Protein AF-A0A2N0QKW8-F1 (afdb_monomer_lite)

Radius of gyration: 21.69 Å; chains: 1; bounding box: 56×49×57 Å

Foldseek 3Di:
DDDLLQVLQALLVLLVVVLCVVVVQCAWWPCSQLPAPPDCDHNLNVSQVCCVVCVVVSLVVCPVVDPPVVVSCVPPSNVPSCQLSHCDPPHLVVVLSVVLNVQLVQLVVVLVVCVVVVHDSLQSVLLNVCNGNHHPVLSCCVSSNHDPPDDQSLWAFAAEPDDPDPPDTRIDRLVVLCVQQPQQHWDADPNDIWGWHWQDDDPSHDFWKWKWWQDPPPRDIDTPDTRDRPDDDQWDQDPPPRDITGIDMDTRSSRHTYID

Sequence (260 aa):
MENPKIIKRHLNSYVLSLFFRRNVNYFGTVHDFLLDSSQQKSGPKLLNEFINEMIEVIEEGIKKIVPNYETIIRDPELKEWYRDLMWDDDSLIKKVSMQYYTDIKELEKIKQEEFKKGAPVDKITRVFNRIQKENLISFLSTANVIPKYGFPVDVVEMHIPRSENNDVRLNRDLSIAIGEYAPGSQIVANGNIYESTGVRKVKGFELPTLFYYECNECKNYEVIERLNPNYNKFTHQCSQCGQETPVYKMIIPKFGFTAR

Secondary structure (DSSP, 8-state):
---HHHHHHHHHHHHHHHHHHH-GGG-SBHHHHS--TTSTT-HHHHHHHHHHHHHHHHHHHHHHHSTTHHHHTTSTTTTTGGGGGSSSTT-HHHHHHHHHHHHHHHHHHHHHHHHHTT---HHHHHHHHHHHTSBHHHHHHHTTSS---SS-SSEEEEE-TT-S-TT---EEEHHHHHHHSSTT-EEEETTEEEEEEEE---TT-PPPEEEEEE-TTT--EEEEEES-TT----EEE-TTT--EEEPEEEE--TT-EEE-

Organism: NCBI:txid588596

Structure (mmCIF, N/CA/C/O backbone):
data_AF-A0A2N0QKW8-F1
#
_entry.id   AF-A0A2N0QKW8-F1
#
loop_
_atom_site.group_PDB
_atom_site.id
_atom_site.type_symbol
_atom_site.label_atom_id
_atom_site.label_alt_id
_atom_site.label_comp_id
_atom_site.label_asym_id
_atom_site.label_entity_id
_atom_site.label_seq_id
_atom_site.pdbx_PDB_ins_code
_atom_site.Cartn_x
_atom_site.Cartn_y
_atom_site.Cartn_z
_atom_site.occupancy
_atom_site.B_iso_or_equiv
_atom_site.auth_seq_id
_atom_site.auth_comp_id
_atom_site.auth_asym_id
_atom_site.auth_atom_id
_atom_site.pdbx_PDB_model_num
ATOM 1 N N . MET A 1 1 ? 14.296 15.242 -20.388 1.00 48.97 1 MET A N 1
ATOM 2 C CA . MET A 1 1 ? 13.623 14.136 -19.673 1.00 48.97 1 MET A CA 1
ATOM 3 C C . MET A 1 1 ? 14.754 13.288 -19.143 1.00 48.97 1 MET A C 1
ATOM 5 O O . MET A 1 1 ? 15.709 13.126 -19.873 1.00 48.97 1 MET A O 1
ATOM 9 N N . GLU A 1 2 ? 14.817 12.950 -17.868 1.00 63.53 2 GLU A N 1
ATOM 10 C CA . GLU A 1 2 ? 14.577 11.559 -17.486 1.00 63.53 2 GLU A CA 1
ATOM 11 C C . GLU A 1 2 ? 14.636 11.503 -15.961 1.00 63.53 2 GLU A C 1
ATOM 13 O O . GLU A 1 2 ? 15.658 11.803 -15.358 1.00 63.53 2 GLU A O 1
ATOM 18 N N . ASN A 1 3 ? 13.511 11.200 -15.322 1.00 81.94 3 ASN A N 1
ATOM 19 C CA . ASN A 1 3 ? 13.482 10.939 -13.890 1.00 81.94 3 ASN A CA 1
ATOM 20 C C . ASN A 1 3 ? 13.812 9.449 -13.704 1.00 81.94 3 ASN A C 1
ATOM 22 O O . ASN A 1 3 ? 13.018 8.622 -14.171 1.00 81.94 3 ASN A O 1
ATOM 26 N N . PRO A 1 4 ? 14.916 9.081 -13.030 1.00 84.56 4 PRO A N 1
ATOM 27 C CA . PRO A 1 4 ? 15.305 7.682 -12.861 1.00 84.56 4 PRO A CA 1
ATOM 28 C C . PRO A 1 4 ? 14.185 6.823 -12.265 1.00 84.56 4 PRO A C 1
ATOM 30 O O . PRO A 1 4 ? 13.926 5.713 -12.725 1.00 84.56 4 PRO A O 1
ATOM 33 N N . LYS A 1 5 ? 13.407 7.365 -11.320 1.00 85.62 5 LYS A N 1
ATOM 34 C CA . LYS A 1 5 ? 12.272 6.654 -10.704 1.00 85.62 5 LYS A CA 1
ATOM 35 C C . LYS A 1 5 ? 11.179 6.308 -11.713 1.00 85.62 5 LYS A C 1
ATOM 37 O O . LYS A 1 5 ? 10.536 5.271 -11.583 1.00 85.62 5 LYS A O 1
ATOM 42 N N . ILE A 1 6 ? 10.954 7.165 -12.708 1.00 84.25 6 ILE A N 1
ATOM 43 C CA . ILE A 1 6 ? 9.991 6.904 -13.785 1.00 84.25 6 ILE A CA 1
ATOM 44 C C . ILE A 1 6 ? 10.499 5.755 -14.656 1.00 84.25 6 ILE A C 1
ATOM 46 O O . ILE A 1 6 ? 9.760 4.799 -14.897 1.00 84.25 6 ILE A O 1
ATOM 50 N N . ILE A 1 7 ? 11.766 5.819 -15.070 1.00 87.69 7 ILE A N 1
ATOM 51 C CA . ILE A 1 7 ? 12.389 4.785 -15.901 1.00 87.69 7 ILE A CA 1
ATOM 52 C C . ILE A 1 7 ? 12.329 3.426 -15.198 1.00 87.69 7 ILE A C 1
ATOM 54 O O . ILE A 1 7 ? 11.826 2.474 -15.792 1.00 87.69 7 ILE A O 1
ATOM 58 N N . LYS A 1 8 ? 12.732 3.344 -13.919 1.00 89.62 8 LYS A N 1
ATOM 59 C CA . LYS A 1 8 ? 12.670 2.100 -13.126 1.00 89.62 8 LYS A CA 1
ATOM 60 C C . LYS A 1 8 ? 11.306 1.435 -13.196 1.00 89.62 8 LYS A C 1
ATOM 62 O O . LYS A 1 8 ? 11.208 0.252 -13.489 1.00 89.62 8 LYS A O 1
ATOM 67 N N . ARG A 1 9 ? 10.235 2.203 -12.995 1.00 90.56 9 ARG A N 1
ATOM 68 C CA . ARG A 1 9 ? 8.867 1.672 -13.029 1.00 90.56 9 ARG A CA 1
ATOM 69 C C . ARG A 1 9 ? 8.514 1.087 -14.401 1.00 90.56 9 ARG A C 1
ATOM 71 O O . ARG A 1 9 ? 7.884 0.031 -14.477 1.00 90.56 9 ARG A O 1
ATOM 78 N N . HIS A 1 10 ? 8.926 1.732 -15.493 1.00 90.56 10 HIS A N 1
ATOM 79 C CA . HIS A 1 10 ? 8.713 1.189 -16.838 1.00 90.56 10 HIS A CA 1
ATOM 80 C C . HIS A 1 10 ? 9.492 -0.109 -17.066 1.00 90.56 10 HIS A C 1
ATOM 82 O O . HIS A 1 10 ? 8.917 -1.073 -17.574 1.00 90.56 10 HIS A O 1
ATOM 88 N N . LEU A 1 11 ? 10.753 -0.165 -16.630 1.00 91.75 11 LEU A N 1
ATOM 89 C CA . LEU A 1 11 ? 11.561 -1.385 -16.691 1.00 91.75 11 LEU A CA 1
ATOM 90 C C . LEU A 1 11 ? 10.930 -2.509 -15.851 1.00 91.75 11 LEU A C 1
ATOM 92 O O . LEU A 1 11 ? 10.777 -3.630 -16.336 1.00 91.75 11 LEU A O 1
ATOM 96 N N . ASN A 1 12 ? 10.430 -2.190 -14.654 1.00 93.62 12 ASN A N 1
ATOM 97 C CA . ASN A 1 12 ? 9.703 -3.136 -13.808 1.00 93.62 12 ASN A CA 1
ATOM 98 C C . ASN A 1 12 ? 8.466 -3.704 -14.512 1.00 93.62 12 ASN A C 1
ATOM 100 O O . ASN A 1 12 ? 8.204 -4.903 -14.448 1.00 93.62 12 ASN A O 1
ATOM 104 N N . SER A 1 13 ? 7.713 -2.859 -15.223 1.00 92.94 13 SER A N 1
ATOM 105 C CA . SER A 1 13 ? 6.534 -3.298 -15.984 1.00 92.94 13 SER A CA 1
ATOM 106 C C . SER A 1 13 ? 6.899 -4.277 -17.088 1.00 92.94 13 SER A C 1
ATOM 108 O O . SER A 1 13 ? 6.178 -5.249 -17.309 1.00 92.94 13 SER A O 1
ATOM 110 N N . TYR A 1 14 ? 8.022 -4.041 -17.767 1.00 93.12 14 TYR A N 1
ATOM 111 C CA . TYR A 1 14 ? 8.522 -4.954 -18.784 1.00 93.12 14 TYR A CA 1
ATOM 112 C C . TYR A 1 14 ? 8.851 -6.326 -18.180 1.00 93.12 14 TYR A C 1
ATOM 114 O O . TYR A 1 14 ? 8.325 -7.333 -18.658 1.00 93.12 14 TYR A O 1
ATOM 122 N N . VAL A 1 15 ? 9.613 -6.371 -17.082 1.00 95.31 15 VAL A N 1
ATOM 123 C CA . VAL A 1 15 ? 9.939 -7.628 -16.380 1.00 95.31 15 VAL A CA 1
ATOM 124 C C . VAL A 1 15 ? 8.687 -8.363 -15.925 1.00 95.31 15 VAL A C 1
ATOM 126 O O . VAL A 1 15 ? 8.523 -9.545 -16.224 1.00 95.31 15 VAL A O 1
ATOM 129 N N . LEU A 1 16 ? 7.775 -7.660 -15.253 1.00 95.44 16 LEU A N 1
ATOM 130 C CA . LEU A 1 16 ? 6.518 -8.234 -14.779 1.00 95.44 16 LEU A CA 1
ATOM 131 C C . LEU A 1 16 ? 5.677 -8.774 -15.941 1.00 95.44 16 LEU A C 1
ATOM 133 O O . LEU A 1 16 ? 5.087 -9.844 -15.823 1.00 95.44 16 LEU A O 1
ATOM 137 N N . SER A 1 17 ? 5.668 -8.096 -17.094 1.00 94.44 17 SER A N 1
ATOM 138 C CA . SER A 1 17 ? 4.965 -8.588 -18.283 1.00 94.44 17 SER A CA 1
ATOM 139 C C . SER A 1 17 ? 5.536 -9.912 -18.801 1.00 94.44 17 SER A C 1
ATOM 141 O O . SER A 1 17 ? 4.771 -10.794 -19.191 1.00 94.44 17 SER A O 1
ATOM 143 N N . LEU A 1 18 ? 6.862 -10.087 -18.774 1.00 94.75 18 LEU A N 1
ATOM 144 C CA . LEU A 1 18 ? 7.510 -11.344 -19.154 1.00 94.75 18 LEU A CA 1
ATOM 145 C C . LEU A 1 18 ? 7.220 -12.445 -18.132 1.00 94.75 18 LEU A C 1
ATOM 147 O O . LEU A 1 18 ? 6.888 -13.568 -18.517 1.00 94.75 18 LEU A O 1
ATOM 151 N N . PHE A 1 19 ? 7.292 -12.108 -16.844 1.00 96.12 19 PHE A N 1
ATOM 152 C CA . PHE A 1 19 ? 6.995 -13.023 -15.750 1.00 96.12 19 PHE A CA 1
ATOM 153 C C . PHE A 1 19 ? 5.556 -13.553 -15.834 1.00 96.12 19 PHE A C 1
ATOM 155 O O . PHE A 1 19 ? 5.353 -14.768 -15.861 1.00 96.12 19 PHE A O 1
ATOM 162 N N . PHE A 1 20 ? 4.559 -12.669 -15.950 1.00 95.94 20 PHE A N 1
ATOM 163 C CA . PHE A 1 20 ? 3.146 -13.063 -15.989 1.00 95.94 20 PHE A CA 1
ATOM 164 C C . PHE A 1 20 ? 2.763 -13.825 -17.260 1.00 95.94 20 PHE A C 1
ATOM 166 O O . PHE A 1 20 ? 1.869 -14.665 -17.210 1.00 95.94 20 PHE A O 1
ATOM 173 N N . ARG A 1 21 ? 3.463 -13.615 -18.385 1.00 94.19 21 ARG A N 1
ATOM 174 C CA . ARG A 1 21 ? 3.275 -14.446 -19.590 1.00 94.19 21 ARG A CA 1
ATOM 175 C C . ARG A 1 21 ? 3.630 -15.913 -19.351 1.00 94.19 21 ARG A C 1
ATOM 177 O O . ARG A 1 21 ? 2.989 -16.780 -19.933 1.00 94.19 21 ARG A O 1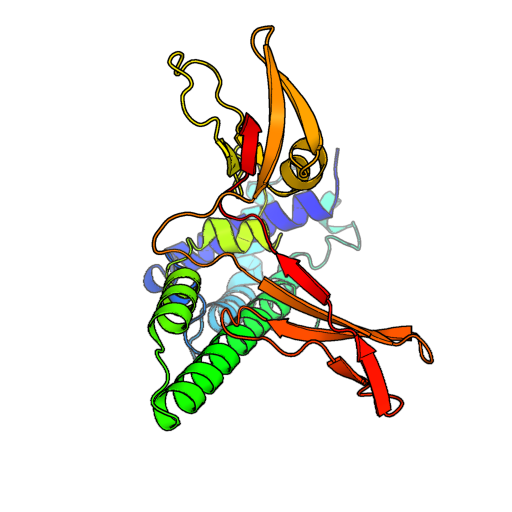
ATOM 184 N N . ARG A 1 22 ? 4.641 -16.193 -18.521 1.00 92.69 22 ARG A N 1
ATOM 185 C CA . ARG A 1 22 ? 5.029 -17.567 -18.149 1.00 92.69 22 ARG A CA 1
ATOM 186 C C . ARG A 1 22 ? 4.232 -18.101 -16.960 1.00 92.69 22 ARG A C 1
ATOM 188 O O . ARG A 1 22 ? 4.007 -19.300 -16.867 1.00 92.69 22 ARG A O 1
ATOM 195 N N . ASN A 1 23 ? 3.781 -17.210 -16.081 1.00 93.00 23 ASN A N 1
ATOM 196 C CA . ASN A 1 23 ? 3.144 -17.531 -14.807 1.00 93.00 23 ASN A CA 1
ATOM 197 C C . ASN A 1 23 ? 1.721 -16.953 -14.738 1.00 93.00 23 ASN A C 1
ATOM 199 O O . ASN A 1 23 ? 1.403 -16.160 -13.854 1.00 93.00 23 ASN A O 1
ATOM 203 N N . VAL A 1 24 ? 0.859 -17.350 -15.680 1.00 92.94 24 VAL A N 1
ATOM 204 C CA . VAL A 1 24 ? -0.488 -16.767 -15.861 1.00 92.94 24 VAL A CA 1
ATOM 205 C C . VAL A 1 24 ? -1.353 -16.877 -14.600 1.00 92.94 24 VAL A C 1
ATOM 207 O O . VAL A 1 24 ? -2.114 -15.964 -14.299 1.00 92.94 24 VAL A O 1
ATOM 210 N N . ASN A 1 25 ? -1.183 -17.946 -13.817 1.00 91.69 25 ASN A N 1
ATOM 211 C CA . ASN A 1 25 ? -1.933 -18.176 -12.576 1.00 91.69 25 ASN A CA 1
ATOM 212 C C . ASN A 1 25 ? -1.637 -17.152 -11.466 1.00 91.69 25 ASN A C 1
ATOM 214 O O . ASN A 1 25 ? -2.374 -17.104 -10.492 1.00 91.69 25 ASN A O 1
ATOM 218 N N . TYR A 1 26 ? -0.570 -16.359 -11.598 1.00 93.88 26 TYR A N 1
ATOM 219 C CA . TYR A 1 26 ? -0.185 -15.325 -10.634 1.00 93.88 26 TYR A CA 1
ATOM 220 C C . TYR A 1 26 ? -0.671 -13.927 -11.041 1.00 93.88 26 TYR A C 1
ATOM 222 O O . TYR A 1 26 ? -0.291 -12.937 -10.418 1.00 93.88 26 TYR A O 1
ATOM 230 N N . PHE A 1 27 ? -1.466 -13.825 -12.110 1.00 94.00 27 PHE A N 1
ATOM 231 C CA . PHE A 1 27 ? -1.990 -12.567 -12.627 1.00 94.00 27 PHE A CA 1
ATOM 232 C C . PHE A 1 27 ? -3.512 -12.492 -12.469 1.00 94.00 27 PHE A C 1
ATOM 234 O O . PHE A 1 27 ? -4.224 -13.450 -12.747 1.00 94.00 27 PHE A O 1
ATOM 241 N N . GLY A 1 28 ? -4.013 -11.317 -12.085 1.00 92.44 28 GLY A N 1
ATOM 242 C CA . GLY A 1 28 ? -5.442 -11.058 -11.907 1.00 92.44 28 GLY A CA 1
ATOM 243 C C . GLY A 1 28 ? -5.693 -10.250 -10.643 1.00 92.44 28 GLY A C 1
ATOM 244 O O . GLY A 1 28 ? -5.856 -9.025 -10.700 1.00 92.44 28 GLY A O 1
ATOM 245 N N . THR A 1 29 ? -5.687 -10.931 -9.501 1.00 95.06 29 THR A N 1
ATOM 246 C CA . THR A 1 29 ? -5.893 -10.320 -8.185 1.00 95.06 29 THR A CA 1
ATOM 247 C C . THR A 1 29 ? -4.617 -10.280 -7.351 1.00 95.06 29 THR A C 1
ATOM 249 O O . THR A 1 29 ? -3.635 -10.970 -7.629 1.00 95.06 29 THR A O 1
ATOM 252 N N . VAL A 1 30 ? -4.625 -9.456 -6.302 1.00 94.25 30 VAL A N 1
ATOM 253 C CA . VAL A 1 30 ? -3.536 -9.407 -5.319 1.00 94.25 30 VAL A CA 1
ATOM 254 C C . VAL A 1 30 ? -3.330 -10.770 -4.667 1.00 94.25 30 VAL A C 1
ATOM 256 O O . VAL A 1 30 ? -2.186 -11.170 -4.473 1.00 94.25 30 VAL A O 1
ATOM 259 N N . HIS A 1 31 ? -4.408 -11.503 -4.377 1.00 93.19 31 HIS A N 1
ATOM 260 C CA . HIS A 1 31 ? -4.315 -12.844 -3.806 1.00 93.19 31 HIS A CA 1
ATOM 261 C C . HIS A 1 31 ? -3.581 -13.831 -4.722 1.00 93.19 31 HIS A C 1
ATOM 263 O O . HIS A 1 31 ? -2.740 -14.579 -4.231 1.00 93.19 31 HIS A O 1
ATOM 269 N N . ASP A 1 32 ? -3.845 -13.796 -6.031 1.00 93.25 32 ASP A N 1
ATOM 270 C CA . ASP A 1 32 ? -3.209 -14.701 -7.002 1.00 93.25 32 ASP A CA 1
ATOM 271 C C . ASP A 1 32 ? -1.684 -14.510 -7.043 1.00 93.25 32 ASP A C 1
ATOM 273 O O . ASP A 1 32 ? -0.923 -15.469 -7.166 1.00 93.25 32 ASP A O 1
ATOM 277 N N . PHE A 1 33 ? -1.215 -13.266 -6.902 1.00 95.12 33 PHE A N 1
ATOM 278 C CA . PHE A 1 33 ? 0.214 -12.953 -6.887 1.00 95.12 33 PHE A CA 1
ATOM 279 C C . PHE A 1 33 ? 0.852 -13.169 -5.510 1.00 95.12 33 PHE A C 1
ATOM 281 O O . PHE A 1 33 ? 1.907 -13.795 -5.395 1.00 95.12 33 PHE A O 1
ATOM 288 N N . LEU A 1 34 ? 0.214 -12.664 -4.454 1.00 93.00 34 LEU A N 1
ATOM 289 C CA . LEU A 1 34 ? 0.682 -12.718 -3.067 1.00 93.00 34 LEU A CA 1
ATOM 290 C C . LEU A 1 34 ? 0.080 -13.910 -2.317 1.00 93.00 34 LEU A C 1
ATOM 292 O O . LEU A 1 34 ? -0.360 -13.768 -1.174 1.00 93.00 34 LEU A O 1
ATOM 296 N N . LEU A 1 35 ? 0.046 -15.085 -2.955 1.00 82.12 35 LEU A N 1
ATOM 297 C CA . LEU A 1 35 ? -0.288 -16.339 -2.276 1.00 82.12 35 LEU A CA 1
ATOM 298 C C . LEU A 1 35 ? 0.500 -16.441 -0.964 1.00 82.12 35 LEU A C 1
ATOM 300 O O . LEU A 1 35 ? 1.625 -15.944 -0.887 1.00 82.12 35 LEU A O 1
ATOM 304 N N . ASP A 1 36 ? -0.106 -17.066 0.051 1.00 67.31 36 ASP A N 1
ATOM 305 C CA . ASP A 1 36 ? 0.390 -17.089 1.433 1.00 67.31 36 ASP A CA 1
ATOM 306 C C . ASP A 1 36 ? 1.926 -17.173 1.520 1.00 67.31 36 ASP A C 1
ATOM 308 O O . ASP A 1 36 ? 2.558 -18.044 0.924 1.00 67.31 36 ASP A O 1
ATOM 312 N N . SER A 1 37 ? 2.519 -16.261 2.295 1.00 60.19 37 SER A N 1
ATOM 313 C CA . SER A 1 37 ? 3.953 -16.158 2.581 1.00 60.19 37 SER A CA 1
ATOM 314 C C . SER A 1 37 ? 4.627 -17.477 2.987 1.00 60.19 37 SER A C 1
ATOM 316 O O . SER A 1 37 ? 5.828 -17.653 2.732 1.00 60.19 37 SER A O 1
ATOM 318 N N . SER A 1 38 ? 3.862 -18.391 3.601 1.00 59.34 38 SER A N 1
ATOM 319 C CA . SER A 1 38 ? 4.309 -19.727 4.007 1.00 59.34 38 SER A CA 1
ATOM 320 C C . SER A 1 38 ? 4.571 -20.651 2.814 1.00 59.34 38 SER A C 1
ATOM 322 O O . SER A 1 38 ? 5.382 -21.574 2.901 1.00 59.34 38 SER A O 1
ATOM 324 N N . GLN A 1 39 ? 3.943 -20.373 1.671 1.00 61.81 39 GLN A N 1
ATOM 325 C CA . GLN A 1 39 ? 4.147 -21.121 0.447 1.00 61.81 39 GLN A CA 1
ATOM 326 C C . GLN A 1 39 ? 5.520 -20.775 -0.132 1.00 61.81 39 GLN A C 1
ATOM 328 O O . GLN A 1 39 ? 5.912 -19.613 -0.301 1.00 61.81 39 GLN A O 1
ATOM 333 N N . GLN A 1 40 ? 6.270 -21.817 -0.478 1.00 61.06 40 GLN A N 1
ATOM 334 C CA . GLN A 1 40 ? 7.552 -21.679 -1.166 1.00 61.06 40 GLN A CA 1
ATOM 335 C C . GLN A 1 40 ? 7.381 -21.078 -2.577 1.00 61.06 40 GLN A C 1
ATOM 337 O O . GLN A 1 40 ? 8.336 -20.560 -3.135 1.00 61.06 40 GLN A O 1
ATOM 342 N N . LYS A 1 41 ? 6.150 -21.072 -3.112 1.00 73.38 41 LYS A N 1
ATOM 343 C CA . LYS A 1 41 ? 5.790 -20.654 -4.475 1.00 73.38 41 LYS A CA 1
ATOM 344 C C . LYS A 1 41 ? 4.924 -19.384 -4.527 1.00 73.38 41 LYS A C 1
ATOM 346 O O . LYS A 1 41 ? 3.967 -19.339 -5.297 1.00 73.38 41 LYS A O 1
ATOM 351 N N . SER A 1 42 ? 5.186 -18.374 -3.697 1.00 89.31 42 SER A N 1
ATOM 352 C CA . SER A 1 42 ? 4.503 -17.078 -3.855 1.00 89.31 42 SER A CA 1
ATOM 353 C C . SER A 1 42 ? 5.034 -16.324 -5.081 1.00 89.31 42 SER A C 1
ATOM 355 O O . SER A 1 42 ? 6.190 -16.504 -5.475 1.00 89.31 42 SER A O 1
ATOM 357 N N . GLY A 1 43 ? 4.207 -15.467 -5.685 1.00 92.62 43 GLY A N 1
ATOM 358 C CA . GLY A 1 43 ? 4.565 -14.704 -6.883 1.00 92.62 43 GLY A CA 1
ATOM 359 C C . GLY A 1 43 ? 5.854 -13.889 -6.731 1.00 92.62 43 GLY A C 1
ATOM 360 O O . GLY A 1 43 ? 6.715 -14.012 -7.595 1.00 92.62 43 GLY A O 1
ATOM 361 N N . PRO A 1 44 ? 6.067 -13.135 -5.632 1.00 93.75 44 PRO A N 1
ATOM 362 C CA . PRO A 1 44 ? 7.318 -12.408 -5.406 1.00 93.75 44 PRO A CA 1
ATOM 363 C C . PRO A 1 44 ? 8.570 -13.293 -5.316 1.00 93.75 44 PRO A C 1
ATOM 365 O O . PRO A 1 44 ? 9.624 -12.907 -5.813 1.00 93.75 44 PRO A O 1
ATOM 368 N N . LYS A 1 45 ? 8.474 -14.486 -4.709 1.00 91.50 45 LYS A N 1
ATOM 369 C CA . LYS A 1 45 ? 9.609 -15.422 -4.627 1.00 91.50 45 LYS A CA 1
ATOM 370 C C . LYS A 1 45 ? 9.930 -16.013 -6.001 1.00 91.50 45 LYS A C 1
ATOM 372 O O . LYS A 1 45 ? 11.088 -16.024 -6.402 1.00 91.50 45 LYS A O 1
ATOM 377 N N . LEU A 1 46 ? 8.903 -16.417 -6.750 1.00 93.44 46 LEU A N 1
ATOM 378 C CA . LEU A 1 46 ? 9.068 -16.905 -8.122 1.00 93.44 46 LEU A CA 1
ATOM 379 C C . LEU A 1 46 ? 9.555 -15.811 -9.074 1.00 93.44 46 LEU A C 1
ATOM 381 O O . LEU A 1 46 ? 10.312 -16.095 -9.994 1.00 93.44 46 LEU A O 1
ATOM 385 N N . LEU A 1 47 ? 9.145 -14.560 -8.861 1.00 95.06 47 LEU A N 1
ATOM 386 C CA . LEU A 1 47 ? 9.650 -13.415 -9.612 1.00 95.06 47 LEU A CA 1
ATOM 387 C C . LEU A 1 47 ? 11.150 -13.226 -9.365 1.00 95.06 47 LEU A C 1
ATOM 389 O O . LEU A 1 47 ? 11.897 -13.017 -10.314 1.00 95.06 47 LEU A O 1
ATOM 393 N N . ASN A 1 48 ? 11.594 -13.355 -8.114 1.00 94.00 48 ASN A N 1
ATOM 394 C CA . ASN A 1 48 ? 13.009 -13.302 -7.765 1.00 94.00 48 ASN A CA 1
ATOM 395 C C . ASN A 1 48 ? 13.817 -14.427 -8.439 1.00 94.00 48 ASN A C 1
ATOM 397 O O . ASN A 1 48 ? 14.878 -14.170 -9.001 1.00 94.00 48 ASN A O 1
ATOM 401 N N . GLU A 1 49 ? 13.312 -15.664 -8.427 1.00 93.56 49 GLU A N 1
ATOM 402 C CA . GLU A 1 49 ? 13.930 -16.787 -9.152 1.00 93.56 49 GLU A CA 1
ATOM 403 C C . GLU A 1 49 ? 13.979 -16.522 -10.664 1.00 93.56 49 GLU A C 1
ATOM 405 O O . GLU A 1 49 ? 15.035 -16.648 -11.281 1.00 93.56 49 GLU A O 1
ATOM 410 N N . PHE A 1 50 ? 12.868 -16.058 -11.242 1.00 94.81 50 PHE A N 1
ATOM 411 C CA . PHE A 1 50 ? 12.756 -15.723 -12.660 1.00 94.81 50 PHE A CA 1
ATOM 412 C C . PHE A 1 50 ? 13.750 -14.640 -13.092 1.00 94.81 50 PHE A C 1
ATOM 414 O O . PHE A 1 50 ? 14.358 -14.766 -14.152 1.00 94.81 50 PHE A O 1
ATOM 421 N N . ILE A 1 51 ? 13.926 -13.581 -12.295 1.00 94.88 51 ILE A N 1
ATOM 422 C CA . ILE A 1 51 ? 14.885 -12.513 -12.605 1.00 94.88 51 ILE A CA 1
ATOM 423 C C . ILE A 1 51 ? 16.311 -13.062 -12.571 1.00 94.88 51 ILE A C 1
ATOM 425 O O . ILE A 1 51 ? 17.058 -12.814 -13.512 1.00 94.88 51 ILE A O 1
ATOM 429 N N . ASN A 1 52 ? 16.672 -13.843 -11.548 1.00 93.62 52 ASN A N 1
ATOM 430 C CA . ASN A 1 52 ? 18.007 -14.441 -11.444 1.00 93.62 52 ASN A CA 1
ATOM 431 C C . ASN A 1 52 ? 18.328 -15.374 -12.621 1.00 93.62 52 ASN A C 1
ATOM 433 O O . ASN A 1 52 ? 19.448 -15.358 -13.121 1.00 93.62 52 ASN A O 1
ATOM 437 N N . GLU A 1 53 ? 17.357 -16.170 -13.072 1.00 94.62 53 GLU A N 1
ATOM 438 C CA . GLU A 1 53 ? 17.537 -17.094 -14.198 1.00 94.62 53 GLU A CA 1
ATOM 439 C C . GLU A 1 53 ? 17.601 -16.366 -15.550 1.00 94.62 53 GLU A C 1
ATOM 441 O O . GLU A 1 53 ? 18.351 -16.758 -16.439 1.00 94.62 53 GLU A O 1
ATOM 446 N N . MET A 1 54 ? 16.808 -15.305 -15.725 1.00 92.94 54 MET A N 1
ATOM 447 C CA . MET A 1 54 ? 16.547 -14.701 -17.036 1.00 92.94 54 MET A CA 1
ATOM 448 C C . MET A 1 54 ? 17.171 -13.312 -17.223 1.00 92.94 54 MET A C 1
ATOM 450 O O . MET A 1 54 ? 16.834 -12.645 -18.205 1.00 92.94 54 MET A O 1
ATOM 454 N N . ILE A 1 55 ? 18.043 -12.851 -16.318 1.00 91.62 55 ILE A N 1
ATOM 455 C CA . ILE A 1 55 ? 18.533 -11.462 -16.312 1.00 91.62 55 ILE A CA 1
ATOM 456 C C . ILE A 1 55 ? 19.147 -11.042 -17.653 1.00 91.62 55 ILE A C 1
ATOM 458 O O . ILE A 1 55 ? 18.777 -10.000 -18.187 1.00 91.62 55 ILE A O 1
ATOM 462 N N . GLU A 1 56 ? 19.986 -11.883 -18.261 1.00 91.25 56 GLU A N 1
ATOM 463 C CA . GLU A 1 56 ? 20.634 -11.580 -19.544 1.00 91.25 56 GLU A CA 1
ATOM 464 C C . GLU A 1 56 ? 19.602 -11.393 -20.669 1.00 91.25 56 GLU A C 1
ATOM 466 O O . GLU A 1 56 ? 19.642 -10.416 -21.415 1.00 91.25 56 GLU A O 1
ATOM 471 N N . VAL A 1 57 ? 18.601 -12.277 -20.739 1.00 92.06 57 VAL A N 1
ATOM 472 C CA . VAL A 1 57 ? 17.517 -12.210 -21.735 1.00 92.06 57 VAL A CA 1
ATOM 473 C C . VAL A 1 57 ? 16.628 -10.984 -21.512 1.00 92.06 57 VAL A C 1
ATOM 475 O O . VAL A 1 57 ? 16.173 -10.351 -22.470 1.00 92.06 57 VAL A O 1
ATOM 478 N N . ILE A 1 58 ? 16.363 -10.642 -20.249 1.00 92.75 58 ILE A N 1
ATOM 479 C CA . ILE A 1 58 ? 15.616 -9.440 -19.874 1.00 92.75 58 ILE A CA 1
ATOM 480 C C . ILE A 1 58 ? 16.368 -8.198 -20.36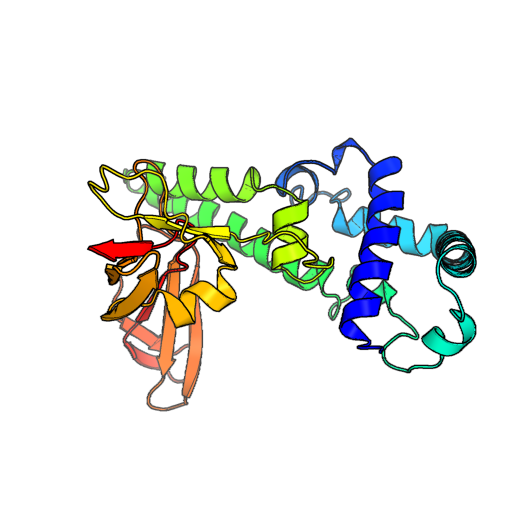2 1.00 92.75 58 ILE A C 1
ATOM 482 O O . ILE A 1 58 ? 15.769 -7.357 -21.037 1.00 92.75 58 ILE A O 1
ATOM 486 N N . GLU A 1 59 ? 17.668 -8.100 -20.080 1.00 91.12 59 GLU A N 1
ATOM 487 C CA . GLU A 1 59 ? 18.503 -6.971 -20.494 1.00 91.12 59 GLU A CA 1
ATOM 488 C C . GLU A 1 59 ? 18.617 -6.852 -22.014 1.00 91.12 59 GLU A C 1
ATOM 490 O O . GLU A 1 59 ? 18.484 -5.752 -22.554 1.00 91.12 59 GLU A O 1
ATOM 495 N N . GLU A 1 60 ? 18.810 -7.961 -22.730 1.00 91.06 60 GLU A N 1
ATOM 496 C CA . GLU A 1 60 ? 18.804 -7.969 -24.196 1.00 91.06 60 GLU A CA 1
ATOM 497 C C . GLU A 1 60 ? 17.473 -7.481 -24.770 1.00 91.06 60 GLU A C 1
ATOM 499 O O . GLU A 1 60 ? 17.445 -6.730 -25.749 1.00 91.06 60 GLU A O 1
ATOM 504 N N . GLY A 1 61 ? 16.359 -7.893 -24.164 1.00 90.88 61 GLY A N 1
ATOM 505 C CA . GLY A 1 61 ? 15.033 -7.427 -24.546 1.00 90.88 61 GLY A CA 1
ATOM 506 C C . GLY A 1 61 ? 14.863 -5.924 -24.324 1.00 90.88 61 GLY A C 1
ATOM 507 O O . GLY A 1 61 ? 14.388 -5.220 -25.215 1.00 90.88 61 GLY A O 1
ATOM 508 N N . ILE A 1 62 ? 15.315 -5.410 -23.178 1.00 90.38 62 ILE A N 1
ATOM 509 C CA . ILE A 1 62 ? 15.252 -3.979 -22.859 1.00 90.38 62 ILE A CA 1
ATOM 510 C C . ILE A 1 62 ? 16.125 -3.166 -23.816 1.00 90.38 62 ILE A C 1
ATOM 512 O O . ILE A 1 62 ? 15.649 -2.157 -24.332 1.00 90.38 62 ILE A O 1
ATOM 516 N N . LYS A 1 63 ? 17.347 -3.619 -24.130 1.00 90.06 63 LYS A N 1
ATOM 517 C CA . LYS A 1 63 ? 18.247 -2.962 -25.101 1.00 90.06 63 LYS A CA 1
ATOM 518 C C . LYS A 1 63 ? 17.596 -2.757 -26.472 1.00 90.06 63 LYS A C 1
ATOM 520 O O . LYS A 1 63 ? 17.892 -1.775 -27.144 1.00 90.06 63 LYS A O 1
ATOM 525 N N . LYS A 1 64 ? 16.704 -3.664 -26.886 1.00 89.06 64 LYS A N 1
ATOM 526 C CA . LYS A 1 64 ? 15.962 -3.560 -28.156 1.00 89.06 64 LYS A CA 1
ATOM 527 C C . LYS A 1 64 ? 14.812 -2.552 -28.105 1.00 89.06 64 LYS A C 1
ATOM 529 O O . LYS A 1 64 ? 14.414 -2.043 -29.147 1.00 89.06 64 LYS A O 1
ATOM 534 N N . ILE A 1 65 ? 14.252 -2.300 -26.922 1.00 86.00 65 ILE A N 1
ATOM 535 C CA . ILE A 1 65 ? 13.037 -1.491 -26.734 1.00 86.00 65 ILE A CA 1
ATOM 536 C C . ILE A 1 65 ? 13.375 -0.068 -26.283 1.00 86.00 65 ILE A C 1
ATOM 538 O O . ILE A 1 65 ? 12.669 0.872 -26.642 1.00 86.00 65 ILE A O 1
ATOM 542 N N . VAL A 1 66 ? 14.434 0.094 -25.491 1.00 84.88 66 VAL A N 1
ATOM 543 C CA . VAL A 1 66 ? 14.831 1.358 -24.872 1.00 84.88 66 VAL A CA 1
ATOM 544 C C . VAL A 1 66 ? 16.031 1.939 -25.627 1.00 84.88 66 VAL A C 1
ATOM 546 O O . VAL A 1 66 ? 17.146 1.423 -25.492 1.00 84.88 66 VAL A O 1
ATOM 549 N N . PRO A 1 67 ? 15.843 3.025 -26.402 1.00 82.25 67 PRO A N 1
ATOM 550 C CA . PRO A 1 67 ? 16.953 3.738 -27.021 1.00 82.25 67 PRO A CA 1
ATOM 551 C C . PRO A 1 67 ? 17.944 4.210 -25.955 1.00 82.25 67 PRO A C 1
ATOM 553 O O . PRO A 1 67 ? 17.541 4.633 -24.875 1.00 82.25 67 PRO A O 1
ATOM 556 N N . ASN A 1 68 ? 19.242 4.165 -26.254 1.00 84.69 68 ASN A N 1
ATOM 557 C CA . ASN A 1 68 ? 20.307 4.608 -25.345 1.00 84.69 68 ASN A CA 1
ATOM 558 C C . ASN A 1 68 ? 20.355 3.870 -23.991 1.00 84.69 68 ASN A C 1
ATOM 560 O O . ASN A 1 68 ? 20.891 4.421 -23.028 1.00 84.69 68 ASN A O 1
ATOM 564 N N . TYR A 1 69 ? 19.862 2.625 -23.897 1.00 85.50 69 TYR A N 1
ATOM 565 C CA . TYR A 1 69 ? 19.933 1.829 -22.659 1.00 85.50 69 TYR A CA 1
ATOM 566 C C . TYR A 1 69 ? 21.337 1.825 -22.029 1.00 85.50 69 TYR A C 1
ATOM 568 O O . TYR A 1 69 ? 21.471 1.997 -20.822 1.00 85.50 69 TYR A O 1
ATOM 576 N N . GLU A 1 70 ? 22.391 1.722 -22.847 1.00 86.06 70 GLU A N 1
ATOM 577 C CA . GLU A 1 70 ? 23.790 1.752 -22.391 1.00 86.06 70 GLU A CA 1
ATOM 578 C C . GLU A 1 70 ? 24.219 3.073 -21.742 1.00 86.06 70 GLU A C 1
ATOM 580 O O . GLU A 1 70 ? 25.182 3.104 -20.980 1.00 86.06 70 GLU A O 1
ATOM 585 N N . THR A 1 71 ? 23.541 4.176 -22.056 1.00 86.62 71 THR A N 1
ATOM 586 C CA . THR A 1 71 ? 23.740 5.464 -21.379 1.00 86.62 71 THR A CA 1
ATOM 587 C C . THR A 1 71 ? 22.906 5.531 -20.103 1.00 86.62 71 THR A C 1
ATOM 589 O O . THR A 1 71 ? 23.426 5.939 -19.072 1.00 86.62 71 THR A O 1
ATOM 592 N N . ILE A 1 72 ? 21.657 5.055 -20.146 1.00 85.44 72 ILE A N 1
ATOM 593 C CA . ILE A 1 72 ? 20.722 5.042 -19.009 1.00 85.44 72 ILE A CA 1
ATOM 594 C C . ILE A 1 72 ? 21.280 4.229 -17.830 1.00 85.44 72 ILE A C 1
ATOM 596 O O . ILE A 1 72 ? 21.283 4.699 -16.697 1.00 85.44 72 ILE A O 1
ATOM 600 N N . ILE A 1 73 ? 21.820 3.035 -18.088 1.00 86.62 73 ILE A N 1
ATOM 601 C CA . ILE A 1 73 ? 22.394 2.137 -17.067 1.00 86.62 73 ILE A CA 1
ATOM 602 C C . ILE A 1 73 ? 23.664 2.701 -16.393 1.00 86.62 73 ILE A C 1
ATOM 604 O O . ILE A 1 73 ? 24.090 2.193 -15.357 1.00 86.62 73 ILE A O 1
ATOM 608 N N . ARG A 1 74 ? 24.286 3.756 -16.949 1.00 87.56 74 ARG A N 1
ATOM 609 C CA . ARG A 1 74 ? 25.429 4.434 -16.305 1.00 87.56 74 ARG A CA 1
ATOM 610 C C . ARG A 1 74 ? 25.004 5.289 -15.118 1.00 87.56 74 ARG A C 1
ATOM 612 O O . ARG A 1 74 ? 25.854 5.602 -14.287 1.00 87.56 74 ARG A O 1
ATOM 619 N N . ASP A 1 75 ? 23.729 5.666 -15.043 1.00 87.44 75 ASP A N 1
ATOM 620 C CA . ASP A 1 75 ? 23.179 6.314 -13.861 1.00 87.44 75 ASP A CA 1
ATOM 621 C C . ASP A 1 75 ? 23.257 5.335 -12.670 1.00 87.44 75 ASP A C 1
ATOM 623 O O . ASP A 1 75 ? 22.712 4.226 -12.755 1.00 87.44 75 ASP A O 1
ATOM 627 N N . PRO A 1 76 ? 23.919 5.705 -11.555 1.00 86.31 76 PRO A N 1
ATOM 628 C CA . PRO A 1 76 ? 24.010 4.858 -10.370 1.00 86.31 76 PRO A CA 1
ATOM 629 C C . PRO A 1 76 ? 22.651 4.414 -9.825 1.00 86.31 76 PRO A C 1
ATOM 631 O O . PRO A 1 76 ? 22.544 3.304 -9.307 1.00 86.31 76 PRO A O 1
ATOM 634 N N . GLU A 1 77 ? 21.607 5.239 -9.961 1.00 84.44 77 GLU A N 1
ATOM 635 C CA . GLU A 1 77 ? 20.262 4.861 -9.538 1.00 84.44 77 GLU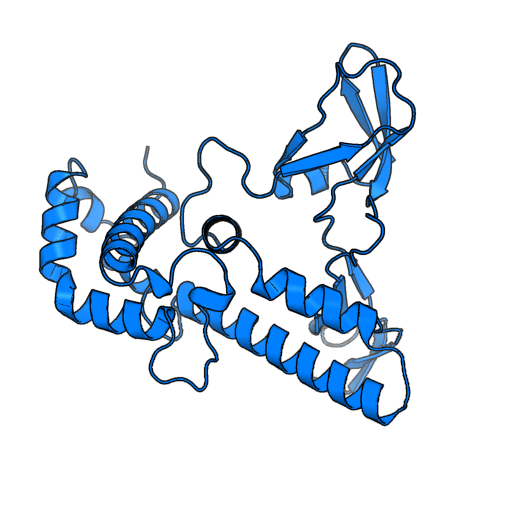 A CA 1
ATOM 636 C C . GLU A 1 77 ? 19.698 3.742 -10.415 1.00 84.44 77 GLU A C 1
ATOM 638 O O . GLU A 1 77 ? 18.948 2.907 -9.912 1.00 84.44 77 GLU A O 1
ATOM 643 N N . LEU A 1 78 ? 20.042 3.698 -11.704 1.00 86.50 78 LEU A N 1
ATOM 644 C CA . LEU A 1 78 ? 19.476 2.762 -12.679 1.00 86.50 78 LEU A CA 1
ATOM 645 C C . LEU A 1 78 ? 20.325 1.516 -12.896 1.00 86.50 78 LEU A C 1
ATOM 647 O O . LEU A 1 78 ? 19.788 0.530 -13.388 1.00 86.50 78 LEU A O 1
ATOM 651 N N . LYS A 1 79 ? 21.599 1.516 -12.494 1.00 85.75 79 LYS A N 1
ATOM 652 C CA . LYS A 1 79 ? 22.526 0.389 -12.676 1.00 85.75 79 LYS A CA 1
ATOM 653 C C . LYS A 1 79 ? 21.968 -0.963 -12.211 1.00 85.75 79 LYS A C 1
ATOM 655 O O . LYS A 1 79 ? 22.253 -1.990 -12.813 1.00 85.75 79 LYS A O 1
ATOM 660 N N . GLU A 1 80 ? 21.170 -0.967 -11.150 1.00 86.44 80 GLU A N 1
ATOM 661 C CA . GLU A 1 80 ? 20.575 -2.177 -10.572 1.00 86.44 80 GLU A CA 1
ATOM 662 C C . GLU A 1 80 ? 19.056 -2.021 -10.425 1.00 86.44 80 GLU A C 1
ATOM 664 O O . GLU A 1 80 ? 18.463 -2.381 -9.409 1.00 86.44 80 GLU A O 1
ATOM 669 N N . TRP A 1 81 ? 18.415 -1.442 -11.445 1.00 88.19 81 TRP A N 1
ATOM 670 C CA . TRP A 1 81 ? 16.981 -1.134 -11.453 1.00 88.19 81 TRP A CA 1
ATOM 671 C C . TRP A 1 81 ? 16.090 -2.334 -11.083 1.00 88.19 81 TRP A C 1
ATOM 673 O O . TRP A 1 81 ? 15.056 -2.145 -10.448 1.00 88.19 81 TRP A O 1
ATOM 683 N N . TYR A 1 82 ? 16.496 -3.563 -11.423 1.00 89.81 82 TYR A N 1
ATOM 684 C CA . TYR A 1 82 ? 15.731 -4.782 -11.148 1.00 89.81 82 TYR A CA 1
ATOM 685 C C . TYR A 1 82 ? 15.680 -5.147 -9.657 1.00 89.81 82 TYR A C 1
ATOM 687 O O . TYR A 1 82 ? 14.801 -5.915 -9.266 1.00 89.81 82 TYR A O 1
ATOM 695 N N . ARG A 1 83 ? 16.557 -4.587 -8.803 1.00 90.31 83 ARG A N 1
ATOM 696 C CA . ARG A 1 83 ? 16.552 -4.846 -7.349 1.00 90.31 83 ARG A CA 1
ATOM 697 C C . ARG A 1 83 ? 15.232 -4.489 -6.679 1.00 90.31 83 ARG A C 1
ATOM 699 O O . ARG A 1 83 ? 14.867 -5.128 -5.699 1.00 90.31 83 ARG A O 1
ATOM 706 N N . ASP A 1 84 ? 14.479 -3.534 -7.227 1.00 90.25 84 ASP A N 1
ATOM 707 C CA . ASP A 1 84 ? 13.141 -3.197 -6.726 1.00 90.25 84 ASP A CA 1
ATOM 708 C C . ASP A 1 84 ? 12.167 -4.392 -6.793 1.00 90.25 84 ASP A C 1
ATOM 710 O O . ASP A 1 84 ? 11.204 -4.440 -6.025 1.00 90.25 84 ASP A O 1
ATOM 714 N N . LEU A 1 85 ? 12.427 -5.354 -7.687 1.00 93.19 85 LEU A N 1
ATOM 715 C CA . LEU A 1 85 ? 11.640 -6.569 -7.916 1.00 93.19 85 LEU A CA 1
ATOM 716 C C . LEU A 1 85 ? 12.263 -7.845 -7.322 1.00 93.19 85 LEU A C 1
ATOM 718 O O . LEU A 1 85 ? 11.653 -8.911 -7.412 1.00 93.19 85 LEU A O 1
ATOM 722 N N . MET A 1 86 ? 13.452 -7.752 -6.730 1.00 92.06 86 MET A N 1
ATOM 723 C CA . MET A 1 86 ? 14.126 -8.879 -6.077 1.00 92.06 86 MET A CA 1
ATOM 724 C C . MET A 1 86 ? 13.535 -9.148 -4.693 1.00 92.06 86 MET A C 1
ATOM 726 O O . MET A 1 86 ? 12.845 -8.306 -4.135 1.00 92.06 86 MET A O 1
ATOM 730 N N . TRP A 1 87 ? 13.813 -10.304 -4.092 1.00 90.06 87 TRP A N 1
ATOM 731 C CA . TRP A 1 87 ? 13.371 -10.631 -2.729 1.00 90.06 87 TRP A CA 1
ATOM 732 C C . TRP A 1 87 ? 14.393 -10.203 -1.652 1.00 90.06 87 TRP A C 1
ATOM 734 O O . TRP A 1 87 ? 14.660 -10.919 -0.684 1.00 90.06 87 TRP A O 1
ATOM 744 N N . ASP A 1 88 ? 14.928 -8.990 -1.787 1.00 88.50 88 ASP A N 1
ATOM 745 C CA . ASP A 1 88 ? 15.967 -8.426 -0.912 1.00 88.50 88 ASP A CA 1
ATOM 746 C C . ASP A 1 88 ? 15.373 -7.469 0.133 1.00 88.50 88 ASP A C 1
ATOM 748 O O . ASP A 1 88 ? 14.295 -6.912 -0.082 1.00 88.50 88 ASP A O 1
ATOM 752 N N . ASP A 1 89 ? 16.059 -7.256 1.262 1.00 78.88 89 ASP A N 1
ATOM 753 C CA . ASP A 1 89 ? 15.557 -6.452 2.399 1.00 78.88 89 ASP A CA 1
ATOM 754 C C . ASP A 1 89 ? 15.175 -5.013 2.022 1.00 78.88 89 ASP A C 1
ATOM 756 O O . ASP A 1 89 ? 14.226 -4.453 2.577 1.00 78.88 89 ASP A O 1
ATOM 760 N N . ASP A 1 90 ? 15.832 -4.450 1.008 1.00 83.19 90 ASP A N 1
ATOM 761 C CA . ASP A 1 90 ? 15.548 -3.100 0.531 1.00 83.19 90 ASP A CA 1
ATOM 762 C C . ASP A 1 90 ? 14.598 -3.008 -0.659 1.00 83.19 90 ASP A C 1
ATOM 764 O O . ASP A 1 90 ? 14.128 -1.907 -0.971 1.00 83.19 90 ASP A O 1
ATOM 768 N N . SER A 1 91 ? 14.258 -4.143 -1.268 1.00 90.62 91 SER A N 1
ATOM 769 C CA . SER A 1 91 ? 13.412 -4.186 -2.455 1.00 90.62 91 SER A CA 1
ATOM 770 C C . SER A 1 91 ? 11.999 -3.673 -2.176 1.00 90.62 91 SER A C 1
ATOM 772 O O . SER A 1 91 ? 11.371 -3.947 -1.143 1.00 90.62 91 SER A O 1
ATOM 774 N N . LEU A 1 92 ? 11.460 -2.935 -3.143 1.00 91.44 92 LEU A N 1
ATOM 775 C CA . LEU A 1 92 ? 10.103 -2.415 -3.064 1.00 91.44 92 LEU A CA 1
ATOM 776 C C . LEU A 1 92 ? 9.074 -3.554 -3.043 1.00 91.44 92 LEU A C 1
ATOM 778 O O . LEU A 1 92 ? 8.128 -3.506 -2.254 1.00 91.44 92 LEU A O 1
ATOM 782 N N . ILE A 1 93 ? 9.270 -4.598 -3.857 1.00 93.62 93 ILE A N 1
ATOM 783 C CA . ILE A 1 93 ? 8.332 -5.722 -3.930 1.00 93.62 93 ILE A CA 1
ATOM 784 C C . ILE A 1 93 ? 8.252 -6.484 -2.607 1.00 93.62 93 ILE A C 1
ATOM 786 O O . ILE A 1 93 ? 7.145 -6.827 -2.186 1.00 93.62 93 ILE A O 1
ATOM 790 N N . LYS A 1 94 ? 9.375 -6.706 -1.906 1.00 93.00 94 LYS A N 1
ATOM 791 C CA . LYS A 1 94 ? 9.372 -7.387 -0.605 1.00 93.00 94 LYS A CA 1
ATOM 792 C C . LYS A 1 94 ? 8.686 -6.531 0.444 1.00 93.00 94 LYS A C 1
ATOM 794 O O . LYS A 1 94 ? 7.805 -7.040 1.127 1.00 93.00 94 LYS A O 1
ATOM 799 N N . LYS A 1 95 ? 9.016 -5.236 0.529 1.00 93.06 95 LYS A N 1
ATOM 800 C CA . LYS A 1 95 ? 8.381 -4.292 1.470 1.00 93.06 95 LYS A CA 1
ATOM 801 C C . LYS A 1 95 ? 6.857 -4.290 1.316 1.00 93.06 95 LYS A C 1
ATOM 803 O O . LYS A 1 95 ? 6.130 -4.476 2.290 1.00 93.06 95 LYS A O 1
ATOM 808 N N . VAL A 1 96 ? 6.374 -4.162 0.081 1.00 93.19 96 VAL A N 1
ATOM 809 C CA . VAL A 1 96 ? 4.939 -4.144 -0.240 1.00 93.19 96 VAL A CA 1
ATOM 810 C C . VAL A 1 96 ? 4.276 -5.500 0.033 1.00 93.19 96 VAL A C 1
ATOM 812 O O . VAL A 1 96 ? 3.190 -5.550 0.609 1.00 93.19 96 VAL A O 1
ATOM 815 N N . SER A 1 97 ? 4.939 -6.605 -0.321 1.00 93.38 97 SER A N 1
ATOM 816 C CA . SER A 1 97 ? 4.429 -7.961 -0.067 1.00 93.38 97 SER A CA 1
ATOM 817 C C . SER A 1 97 ? 4.345 -8.268 1.428 1.00 93.38 97 SER A C 1
ATOM 819 O O . SER A 1 97 ? 3.341 -8.794 1.894 1.00 93.38 97 SER A O 1
ATOM 821 N N . MET A 1 98 ? 5.376 -7.909 2.199 1.00 92.00 98 MET A N 1
ATOM 822 C CA . MET A 1 98 ? 5.412 -8.111 3.648 1.00 92.00 98 MET A CA 1
ATOM 823 C C . MET A 1 98 ? 4.338 -7.297 4.359 1.00 92.00 98 MET A C 1
ATOM 825 O O . MET A 1 98 ? 3.675 -7.841 5.237 1.00 92.00 98 MET A O 1
ATOM 829 N N . GLN A 1 99 ? 4.101 -6.047 3.944 1.00 91.06 99 GLN A N 1
ATOM 830 C CA . GLN A 1 99 ? 2.984 -5.266 4.476 1.00 91.06 99 GLN A CA 1
ATOM 831 C C . GLN A 1 99 ? 1.647 -5.974 4.237 1.00 91.06 99 GLN A C 1
ATOM 833 O O . GLN A 1 99 ? 0.846 -6.083 5.159 1.00 91.06 99 GLN A O 1
ATOM 838 N N . TYR A 1 100 ? 1.415 -6.493 3.027 1.00 92.56 100 TYR A N 1
ATOM 839 C CA . TYR A 1 100 ? 0.206 -7.260 2.728 1.00 92.56 100 TYR A CA 1
ATOM 840 C C . TYR A 1 100 ? 0.077 -8.507 3.618 1.00 92.56 100 TYR A C 1
ATOM 842 O O . TYR A 1 100 ? -0.990 -8.743 4.181 1.00 92.56 100 TYR A O 1
ATOM 850 N N . TYR A 1 101 ? 1.147 -9.293 3.782 1.00 92.25 101 TYR A N 1
ATOM 851 C CA . TYR A 1 101 ? 1.105 -10.497 4.619 1.00 92.25 101 TYR A CA 1
ATOM 852 C C . TYR A 1 101 ? 0.828 -10.169 6.089 1.00 92.25 101 TYR A C 1
ATOM 854 O O . TYR A 1 101 ? 0.038 -10.866 6.727 1.00 92.25 101 TYR A O 1
ATOM 862 N N . THR A 1 102 ? 1.437 -9.104 6.613 1.00 91.69 102 THR A N 1
ATOM 863 C CA . THR A 1 102 ? 1.162 -8.601 7.963 1.00 91.69 102 THR A CA 1
ATOM 864 C C . THR A 1 102 ? -0.301 -8.186 8.100 1.00 91.69 102 THR A C 1
ATOM 866 O O . THR A 1 102 ? -0.982 -8.701 8.984 1.00 91.69 102 THR A O 1
ATOM 869 N N . ASP A 1 103 ? -0.814 -7.364 7.177 1.00 91.25 103 ASP A N 1
ATOM 870 C CA . ASP A 1 103 ? -2.205 -6.887 7.183 1.00 91.25 103 ASP A CA 1
ATOM 871 C C . ASP A 1 103 ? -3.203 -8.063 7.181 1.00 91.25 103 ASP A C 1
ATOM 873 O O . ASP A 1 103 ? -4.164 -8.091 7.951 1.00 91.25 103 ASP A O 1
ATOM 877 N N . ILE A 1 104 ? -2.972 -9.071 6.333 1.00 91.88 104 ILE A N 1
ATOM 878 C CA . ILE A 1 104 ? -3.820 -10.268 6.239 1.00 91.88 104 ILE A CA 1
ATOM 879 C C . ILE A 1 104 ? -3.771 -11.090 7.531 1.00 91.88 104 ILE A C 1
ATOM 881 O O . ILE A 1 104 ? -4.822 -11.464 8.057 1.00 91.88 104 ILE A O 1
ATOM 885 N N . LYS A 1 105 ? -2.574 -11.329 8.075 1.00 91.94 105 LYS A N 1
ATOM 886 C CA . LYS A 1 105 ? -2.382 -12.103 9.308 1.00 91.94 105 LYS A CA 1
ATOM 887 C C . LYS A 1 105 ? -3.021 -11.422 10.520 1.00 91.94 105 LYS A C 1
ATOM 889 O O . LYS A 1 105 ? -3.629 -12.093 11.356 1.00 91.94 105 LYS A O 1
ATOM 894 N N . GLU A 1 106 ? -2.900 -10.103 10.624 1.00 91.44 106 GLU A N 1
ATOM 895 C CA . GLU A 1 106 ? -3.532 -9.314 11.683 1.00 91.44 106 GLU A CA 1
ATOM 896 C C . GLU A 1 106 ? -5.056 -9.368 11.577 1.00 91.44 106 GLU A C 1
ATOM 898 O O . GLU A 1 106 ? -5.727 -9.684 12.561 1.00 91.44 106 GLU A O 1
ATOM 903 N N . LEU A 1 107 ? -5.614 -9.173 10.378 1.00 92.00 107 LEU A N 1
ATOM 904 C CA . LEU A 1 107 ? -7.058 -9.281 10.154 1.00 92.00 107 LEU A CA 1
ATOM 905 C C . LEU A 1 107 ? -7.600 -10.680 10.479 1.00 92.00 107 LEU A C 1
ATOM 907 O O . LEU A 1 107 ? -8.685 -10.792 11.055 1.00 92.00 107 LEU A O 1
ATOM 911 N N . GLU A 1 108 ? -6.865 -11.745 10.149 1.00 92.62 108 GLU A N 1
ATOM 912 C CA . GLU A 1 108 ? -7.231 -13.116 10.526 1.00 92.62 108 GLU A CA 1
ATOM 913 C C . GLU A 1 108 ? -7.215 -13.319 12.037 1.00 92.62 108 GLU A C 1
ATOM 915 O O . GLU A 1 108 ? -8.168 -13.878 12.588 1.00 92.62 108 GLU A O 1
ATOM 920 N N . LYS A 1 109 ? -6.175 -12.830 12.718 1.00 93.31 109 LYS A N 1
ATOM 921 C CA . LYS A 1 109 ? -6.079 -12.886 14.179 1.00 93.31 109 LYS A CA 1
ATOM 922 C C . LYS A 1 109 ? -7.257 -12.161 14.830 1.00 93.31 109 LYS A C 1
ATOM 924 O O . LYS A 1 109 ? -7.950 -12.754 15.656 1.00 93.31 109 LYS A O 1
ATOM 929 N N . ILE A 1 110 ? -7.545 -10.931 14.403 1.00 91.75 110 ILE A N 1
ATOM 930 C CA . ILE A 1 110 ? -8.673 -10.134 14.908 1.00 91.75 110 ILE A CA 1
ATOM 931 C C . ILE A 1 110 ? -9.994 -10.869 14.651 1.00 91.75 110 ILE A C 1
ATOM 933 O O . ILE A 1 110 ? -10.818 -10.999 15.554 1.00 91.75 110 ILE A O 1
ATOM 937 N N . LYS A 1 111 ? -10.193 -11.418 13.445 1.00 93.38 111 LYS A N 1
ATOM 938 C CA . LYS A 1 111 ? -11.387 -12.208 13.111 1.00 93.38 111 LYS A CA 1
ATOM 939 C C . LYS A 1 111 ? -11.568 -13.394 14.059 1.00 93.38 111 LYS A C 1
ATOM 941 O O . LYS A 1 111 ? -12.681 -13.630 14.522 1.00 93.38 111 LYS A O 1
ATOM 946 N N . GLN A 1 112 ? -10.502 -14.142 14.338 1.00 94.06 112 GLN A N 1
ATOM 947 C CA . GLN A 1 112 ? -10.552 -15.295 15.238 1.00 94.06 112 GLN A CA 1
ATOM 948 C C . GLN A 1 112 ? -10.850 -14.886 16.685 1.00 94.06 112 GLN A C 1
ATOM 950 O O . GLN A 1 112 ? -11.645 -15.546 17.353 1.00 94.06 112 GLN A O 1
ATOM 955 N N . GLU A 1 113 ? -10.234 -13.809 17.173 1.00 92.81 113 GLU A N 1
ATOM 956 C CA . GLU A 1 113 ? -10.467 -13.287 18.522 1.00 92.81 113 GLU A CA 1
ATOM 957 C C . GLU A 1 113 ? -11.907 -12.801 18.709 1.00 92.81 113 GLU A C 1
ATOM 959 O O . GLU A 1 113 ? -12.544 -13.142 19.703 1.00 92.81 113 GLU A O 1
ATOM 964 N N . GLU A 1 114 ? -12.445 -12.055 17.745 1.00 91.62 114 GLU A N 1
ATOM 965 C CA . GLU A 1 114 ? -13.824 -11.562 17.782 1.00 91.62 114 GLU A CA 1
ATOM 966 C C . GLU A 1 114 ? -14.837 -12.707 17.669 1.00 91.62 114 GLU A C 1
ATOM 968 O O . GLU A 1 114 ? -15.803 -12.757 18.432 1.00 91.62 114 GLU A O 1
ATOM 973 N N . PHE A 1 115 ? -14.575 -13.691 16.802 1.00 92.50 115 PHE A N 1
ATOM 974 C CA . PHE A 1 115 ? -15.415 -14.883 16.687 1.00 92.50 115 PHE A CA 1
ATOM 975 C C . PHE A 1 115 ? -15.482 -15.669 18.004 1.00 92.50 115 PHE A C 1
ATOM 977 O O . PHE A 1 115 ? -16.567 -16.052 18.438 1.00 92.50 115 PHE A O 1
ATOM 984 N N . LYS A 1 116 ? -14.342 -15.856 18.689 1.00 94.06 116 LYS A N 1
ATOM 985 C CA . LYS A 1 116 ? -14.285 -16.528 20.002 1.00 94.06 116 LYS A CA 1
ATOM 986 C C . LYS A 1 116 ? -15.088 -15.799 21.083 1.00 94.06 116 LYS A C 1
ATOM 988 O O . LYS A 1 116 ? -15.594 -16.447 21.992 1.00 94.06 116 LYS A O 1
ATOM 993 N N . LYS A 1 117 ? -15.221 -14.473 20.987 1.00 92.50 117 LYS A N 1
ATOM 994 C CA . LYS A 1 117 ? -16.035 -13.649 21.898 1.00 92.50 117 LYS A CA 1
ATOM 995 C C . LYS A 1 117 ? -17.524 -13.616 21.520 1.00 92.50 117 LYS A C 1
ATOM 997 O O . LYS A 1 117 ? -18.299 -12.959 22.208 1.00 92.50 117 LYS A O 1
ATOM 1002 N N . GLY A 1 118 ? -17.930 -14.271 20.428 1.00 89.19 118 GLY A N 1
ATOM 1003 C CA . GLY A 1 118 ? -19.297 -14.202 19.899 1.00 89.19 118 GLY A CA 1
ATOM 1004 C C . GLY A 1 118 ? -19.634 -12.871 19.212 1.00 89.19 118 GLY A C 1
ATOM 1005 O O . GLY A 1 118 ? -20.809 -12.568 19.009 1.00 89.19 118 GLY A O 1
ATOM 1006 N N . ALA A 1 119 ? -18.628 -12.064 18.863 1.00 90.00 119 ALA A N 1
ATOM 1007 C CA . ALA A 1 119 ? -18.818 -10.784 18.192 1.00 90.00 119 ALA A CA 1
ATOM 1008 C C . ALA A 1 119 ? -18.983 -10.962 16.666 1.00 90.00 119 ALA A C 1
ATOM 1010 O O . ALA A 1 119 ? -18.445 -11.906 16.078 1.00 90.00 119 ALA A O 1
ATOM 1011 N N . PRO A 1 120 ? -19.713 -10.059 15.982 1.00 88.25 120 PRO A N 1
ATOM 1012 C CA . PRO A 1 120 ? -19.924 -10.149 14.540 1.00 88.25 120 PRO A CA 1
ATOM 1013 C C . PRO A 1 120 ? -18.632 -9.893 13.748 1.00 88.25 120 PRO A C 1
ATOM 1015 O O . PRO A 1 120 ? -17.996 -8.844 13.870 1.00 88.25 120 PRO A O 1
ATOM 1018 N N . VAL A 1 121 ? -18.292 -10.821 12.849 1.00 92.31 121 VAL A N 1
ATOM 1019 C CA . VAL A 1 121 ? -17.057 -10.787 12.037 1.00 92.31 121 VAL A CA 1
ATOM 1020 C C . VAL A 1 121 ? -17.268 -10.364 10.579 1.00 92.31 121 VAL A C 1
ATOM 1022 O O . VAL A 1 121 ? -16.324 -10.361 9.782 1.00 92.31 121 VAL A O 1
ATOM 1025 N N . ASP A 1 122 ? -18.489 -9.976 10.206 1.00 90.88 122 ASP A N 1
ATOM 1026 C CA . ASP A 1 122 ? -18.841 -9.651 8.817 1.00 90.88 122 ASP A CA 1
ATOM 1027 C C . ASP A 1 122 ? -18.044 -8.465 8.277 1.00 90.88 122 ASP A C 1
ATOM 1029 O O . ASP A 1 122 ? -17.595 -8.479 7.133 1.00 90.88 122 ASP A O 1
ATOM 1033 N N . LYS A 1 123 ? -17.836 -7.429 9.099 1.00 89.44 123 LYS A N 1
ATOM 1034 C CA . LYS A 1 123 ? -17.042 -6.247 8.721 1.00 89.44 123 LYS A CA 1
ATOM 1035 C C . LYS A 1 123 ? -15.604 -6.628 8.380 1.00 89.44 123 LYS A C 1
ATOM 1037 O O . LYS A 1 123 ? -15.109 -6.254 7.321 1.00 89.44 123 LYS A O 1
ATOM 1042 N N . ILE A 1 124 ? -14.972 -7.416 9.249 1.00 91.25 124 ILE A N 1
ATOM 1043 C CA . ILE A 1 124 ? -13.591 -7.880 9.078 1.00 91.25 124 ILE A CA 1
ATOM 1044 C C . ILE A 1 124 ? -13.493 -8.769 7.834 1.00 91.25 124 ILE A C 1
ATOM 1046 O O . ILE A 1 124 ? -12.620 -8.571 6.996 1.00 91.25 124 ILE A O 1
ATOM 1050 N N . THR A 1 125 ? -14.455 -9.677 7.646 1.00 91.50 125 THR A N 1
ATOM 1051 C CA . THR A 1 125 ? -14.513 -10.556 6.467 1.00 91.50 125 THR A CA 1
ATOM 1052 C C . THR A 1 125 ? -14.673 -9.763 5.166 1.00 91.50 125 THR A C 1
ATOM 1054 O O . THR A 1 125 ? -14.037 -10.085 4.164 1.00 91.50 125 THR A O 1
ATOM 1057 N N . ARG A 1 126 ? -15.468 -8.684 5.164 1.00 90.81 126 ARG A N 1
ATOM 1058 C CA . ARG A 1 126 ? -15.604 -7.789 4.002 1.00 90.81 126 ARG A CA 1
ATOM 1059 C C . ARG A 1 126 ? -14.305 -7.042 3.689 1.00 90.81 126 ARG A C 1
ATOM 1061 O O . ARG A 1 126 ? -13.948 -6.938 2.517 1.00 90.81 126 ARG A O 1
ATOM 1068 N N . VAL A 1 127 ? -13.592 -6.555 4.708 1.00 90.94 127 VAL A N 1
ATOM 1069 C CA . VAL A 1 127 ? -12.274 -5.915 4.537 1.00 90.94 127 VAL A CA 1
ATOM 1070 C C . VAL A 1 127 ? -11.265 -6.906 3.955 1.00 90.94 127 VAL A C 1
ATOM 1072 O O . VAL A 1 127 ? -10.645 -6.599 2.938 1.00 90.94 127 VAL A O 1
ATOM 1075 N N . PHE A 1 128 ? -11.175 -8.100 4.539 1.00 91.62 128 PHE A N 1
ATOM 1076 C CA . PHE A 1 128 ? -10.299 -9.184 4.097 1.00 91.62 128 PHE A CA 1
ATOM 1077 C C . PHE A 1 128 ? -10.534 -9.553 2.624 1.00 91.62 128 PHE A C 1
ATOM 1079 O O . PHE A 1 128 ? -9.621 -9.483 1.803 1.00 91.62 128 PHE A O 1
ATOM 1086 N N . ASN A 1 129 ? -11.788 -9.834 2.256 1.00 91.06 129 ASN A N 1
ATOM 1087 C CA . ASN A 1 129 ? -12.152 -10.201 0.886 1.00 91.06 129 ASN A CA 1
ATOM 1088 C C . ASN A 1 129 ? -11.841 -9.093 -0.126 1.00 91.06 129 ASN A C 1
ATOM 1090 O O . ASN A 1 129 ? -11.484 -9.388 -1.264 1.00 91.06 129 ASN A O 1
ATOM 1094 N N . ARG A 1 130 ? -11.990 -7.820 0.260 1.00 90.44 130 ARG A N 1
ATOM 1095 C CA . ARG A 1 130 ? -11.665 -6.694 -0.622 1.00 90.44 130 ARG A CA 1
ATOM 1096 C C . ARG A 1 130 ? -10.171 -6.631 -0.920 1.00 90.44 130 ARG A C 1
ATOM 1098 O O . ARG A 1 130 ? -9.820 -6.387 -2.065 1.00 90.44 130 ARG A O 1
ATOM 1105 N N . ILE A 1 131 ? -9.328 -6.809 0.096 1.00 91.00 131 ILE A N 1
ATOM 1106 C CA . ILE A 1 131 ? -7.867 -6.768 -0.057 1.00 91.00 131 ILE A CA 1
ATOM 1107 C C . ILE A 1 131 ? -7.414 -7.901 -0.984 1.00 91.00 131 ILE A C 1
ATOM 1109 O O . ILE A 1 131 ? -6.663 -7.666 -1.922 1.00 91.00 131 ILE A O 1
ATOM 1113 N N . GLN A 1 132 ? -7.938 -9.112 -0.783 1.00 91.69 132 GLN A N 1
ATOM 1114 C CA . GLN A 1 132 ? -7.591 -10.267 -1.616 1.00 91.69 132 GLN A CA 1
ATOM 1115 C C . GLN A 1 132 ? -8.035 -10.115 -3.077 1.00 91.69 132 GLN A C 1
ATOM 1117 O O . GLN A 1 132 ? -7.281 -10.446 -3.987 1.00 91.69 132 GLN A O 1
ATOM 1122 N N . LYS A 1 133 ? -9.246 -9.592 -3.306 1.00 92.62 133 LYS A N 1
ATOM 1123 C CA . LYS A 1 133 ? -9.834 -9.422 -4.647 1.00 92.62 133 LYS A CA 1
ATOM 1124 C C . LYS A 1 133 ? -9.418 -8.130 -5.349 1.00 92.62 133 LYS A C 1
ATOM 1126 O O . LYS A 1 133 ? -9.940 -7.831 -6.423 1.00 92.62 133 LYS A O 1
ATOM 1131 N N . GLU A 1 134 ? -8.542 -7.334 -4.744 1.00 90.81 134 GLU A N 1
ATOM 1132 C CA . GLU A 1 134 ? -8.030 -6.123 -5.374 1.00 90.81 134 GLU A CA 1
ATOM 1133 C C . GLU A 1 134 ? -7.310 -6.476 -6.682 1.00 90.81 134 GLU A C 1
ATOM 1135 O O . GLU A 1 134 ? -6.645 -7.506 -6.780 1.00 90.81 134 GLU A O 1
ATOM 1140 N N . ASN A 1 135 ? -7.478 -5.645 -7.713 1.00 92.38 135 ASN A N 1
ATOM 1141 C CA . ASN A 1 135 ? -6.805 -5.855 -8.989 1.00 92.38 135 ASN A CA 1
ATOM 1142 C C . ASN A 1 135 ? -5.287 -5.692 -8.813 1.00 92.38 135 ASN A C 1
ATOM 1144 O O . ASN A 1 135 ? -4.826 -4.701 -8.241 1.00 92.38 135 ASN A O 1
ATOM 1148 N N . LEU A 1 136 ? -4.511 -6.641 -9.341 1.00 93.69 136 LEU A N 1
ATOM 1149 C CA . LEU A 1 136 ? -3.060 -6.659 -9.161 1.00 93.69 136 LEU A CA 1
ATOM 1150 C C . LEU A 1 136 ? -2.357 -5.440 -9.780 1.00 93.69 136 LEU A C 1
ATOM 1152 O O . LEU A 1 136 ? -1.428 -4.902 -9.182 1.00 93.69 136 LEU A O 1
ATOM 1156 N N . ILE A 1 137 ? -2.798 -4.979 -10.956 1.00 91.44 137 ILE A N 1
ATOM 1157 C CA . ILE A 1 137 ? -2.208 -3.805 -11.618 1.00 91.44 137 ILE A CA 1
ATOM 1158 C C . ILE A 1 137 ? -2.444 -2.563 -10.762 1.00 91.44 137 ILE A C 1
ATOM 1160 O O . ILE A 1 137 ? -1.500 -1.812 -10.520 1.00 91.44 137 ILE A O 1
ATOM 1164 N N . SER A 1 138 ? -3.672 -2.370 -10.267 1.00 87.62 138 SER A N 1
ATOM 1165 C CA . SER A 1 138 ? -3.989 -1.268 -9.351 1.00 87.62 138 SER A CA 1
ATOM 1166 C C . SER A 1 138 ? -3.079 -1.308 -8.126 1.00 87.62 138 SER A C 1
ATOM 1168 O O . SER A 1 138 ? -2.387 -0.332 -7.860 1.00 87.62 138 SER A O 1
ATOM 1170 N N . PHE A 1 139 ? -2.975 -2.462 -7.461 1.00 91.00 139 PHE A N 1
ATOM 1171 C CA . PHE A 1 139 ? -2.119 -2.639 -6.288 1.00 91.00 139 PHE A CA 1
ATOM 1172 C C . PHE A 1 139 ? -0.646 -2.288 -6.553 1.00 91.00 139 PHE A C 1
ATOM 1174 O O . PHE A 1 139 ? -0.064 -1.476 -5.831 1.00 91.00 139 PHE A O 1
ATOM 1181 N N . LEU A 1 140 ? -0.043 -2.847 -7.610 1.00 92.50 140 LEU A N 1
ATOM 1182 C CA . LEU A 1 140 ? 1.359 -2.592 -7.962 1.00 92.50 140 LEU A CA 1
ATOM 1183 C C . LEU A 1 140 ? 1.598 -1.129 -8.358 1.00 92.50 140 LEU A C 1
ATOM 1185 O O . LEU A 1 140 ? 2.664 -0.574 -8.083 1.00 92.50 140 LEU A O 1
ATOM 1189 N N . SER A 1 141 ? 0.616 -0.493 -8.995 1.00 89.06 141 SER A N 1
ATOM 1190 C CA . SER A 1 141 ? 0.695 0.906 -9.403 1.00 89.06 141 SER A CA 1
ATOM 1191 C C . SER A 1 141 ? 0.585 1.843 -8.196 1.00 89.06 141 SER A C 1
ATOM 1193 O O . SER A 1 141 ? 1.430 2.725 -8.026 1.00 89.06 141 SER A O 1
ATOM 1195 N N . THR A 1 142 ? -0.375 1.618 -7.289 1.00 85.19 142 THR A N 1
ATOM 1196 C CA . THR A 1 142 ? -0.511 2.355 -6.017 1.00 85.19 142 THR A CA 1
ATOM 1197 C C . THR A 1 142 ? 0.744 2.220 -5.158 1.00 85.19 142 THR A C 1
ATOM 1199 O O . THR A 1 142 ? 1.204 3.210 -4.587 1.00 85.19 142 THR A O 1
ATOM 1202 N N . ALA A 1 143 ? 1.349 1.030 -5.149 1.00 88.44 143 ALA A N 1
ATOM 1203 C CA . ALA A 1 143 ? 2.613 0.735 -4.484 1.00 88.44 143 ALA A CA 1
ATOM 1204 C C . ALA A 1 143 ? 3.861 1.288 -5.203 1.00 88.44 143 ALA A C 1
ATOM 1206 O O . ALA A 1 143 ? 4.975 1.081 -4.731 1.00 88.44 143 ALA A O 1
ATOM 1207 N N . ASN A 1 144 ? 3.696 2.012 -6.318 1.00 88.56 144 ASN A N 1
ATOM 1208 C CA . ASN A 1 144 ? 4.770 2.595 -7.127 1.00 88.56 144 ASN A CA 1
ATOM 1209 C C . ASN A 1 144 ? 5.758 1.583 -7.741 1.00 88.56 144 ASN A C 1
ATOM 1211 O O . ASN A 1 144 ? 6.845 1.986 -8.157 1.00 88.56 144 ASN A O 1
ATOM 1215 N N . VAL A 1 145 ? 5.395 0.299 -7.818 1.00 92.44 145 VAL A N 1
ATOM 1216 C CA . VAL A 1 145 ? 6.217 -0.754 -8.441 1.00 92.44 145 VAL A CA 1
ATOM 1217 C C . VAL A 1 145 ? 6.229 -0.586 -9.957 1.00 92.44 145 VAL A C 1
ATOM 1219 O O . VAL A 1 145 ? 7.282 -0.652 -10.591 1.00 92.44 145 VAL A O 1
ATOM 1222 N N . ILE A 1 146 ? 5.054 -0.324 -10.527 1.00 92.44 146 ILE A N 1
ATOM 1223 C CA . ILE A 1 146 ? 4.856 -0.024 -11.946 1.00 92.44 146 ILE A CA 1
ATOM 1224 C C . ILE A 1 146 ? 4.373 1.422 -12.111 1.00 92.44 146 ILE A C 1
ATOM 1226 O O . ILE A 1 146 ? 3.976 2.064 -11.132 1.00 92.44 146 ILE A O 1
ATOM 1230 N N . PRO A 1 147 ? 4.420 1.991 -13.324 1.00 87.19 147 PRO A N 1
ATOM 1231 C CA . PRO A 1 147 ? 4.032 3.359 -13.530 1.00 87.19 147 PRO A CA 1
ATOM 1232 C C . PRO A 1 147 ? 2.539 3.564 -13.296 1.00 87.19 147 PRO A C 1
ATOM 1234 O O . PRO A 1 147 ? 1.708 2.683 -13.523 1.00 87.19 147 PRO A O 1
ATOM 1237 N N . LYS A 1 148 ? 2.218 4.792 -12.904 1.00 77.31 148 LYS A N 1
ATOM 1238 C CA . LYS A 1 148 ? 0.882 5.373 -12.967 1.00 77.31 148 LYS A CA 1
ATOM 1239 C C . LYS A 1 148 ? 0.882 6.270 -14.208 1.00 77.31 148 LYS A C 1
ATOM 1241 O O . LYS A 1 148 ? 1.295 7.416 -14.085 1.00 77.31 148 LYS A O 1
ATOM 1246 N N . TYR A 1 149 ? 0.566 5.787 -15.414 1.00 56.25 149 TYR A N 1
ATOM 1247 C CA . TYR A 1 149 ? 0.550 6.673 -16.595 1.00 56.25 149 TYR A CA 1
ATOM 1248 C C . TYR A 1 149 ? -0.794 6.724 -17.312 1.00 56.25 149 TYR A C 1
ATOM 1250 O O . TYR A 1 149 ? -1.376 5.704 -17.669 1.00 56.25 149 TYR A O 1
ATOM 1258 N N . GLY A 1 150 ? -1.238 7.966 -17.537 1.00 52.66 150 GLY A N 1
ATOM 1259 C CA . GLY A 1 150 ? -2.342 8.391 -18.400 1.00 52.66 150 GLY A CA 1
ATOM 1260 C C . GLY A 1 150 ? -3.736 8.208 -17.815 1.00 52.66 150 GLY A C 1
ATOM 1261 O O . GLY A 1 150 ? -4.569 9.102 -17.938 1.00 52.66 150 GLY A O 1
ATOM 1262 N N . PHE A 1 151 ? -3.971 7.080 -17.153 1.00 50.22 151 PHE A N 1
ATOM 1263 C CA . PHE A 1 151 ? -5.245 6.778 -16.523 1.00 50.22 151 PHE A CA 1
ATOM 1264 C C . PHE A 1 151 ? -5.081 6.761 -15.004 1.00 50.22 151 PHE A C 1
ATOM 1266 O O . PHE A 1 151 ? -4.223 6.037 -14.495 1.00 50.22 151 PHE A O 1
ATOM 1273 N N . PRO A 1 152 ? -5.860 7.567 -14.268 1.00 55.78 152 PRO A N 1
ATOM 1274 C CA . PRO A 1 152 ? -5.860 7.500 -12.816 1.00 55.78 152 PRO A CA 1
ATOM 1275 C C . PRO A 1 152 ? -6.210 6.066 -12.373 1.00 55.78 152 PRO A C 1
ATOM 1277 O O . PRO A 1 152 ? -7.216 5.499 -12.792 1.00 55.78 152 PRO A O 1
ATOM 1280 N N . VAL A 1 153 ? -5.318 5.447 -11.593 1.00 58.31 153 VAL A N 1
ATOM 1281 C CA . VAL A 1 153 ? -5.474 4.064 -11.091 1.00 58.31 153 VAL A CA 1
ATOM 1282 C C . VAL A 1 153 ? -6.259 4.031 -9.787 1.00 58.31 153 VAL A C 1
ATOM 1284 O O . VAL A 1 153 ? -7.020 3.101 -9.539 1.00 58.31 153 VAL A O 1
ATOM 1287 N N . ASP A 1 154 ? -6.123 5.101 -9.007 1.00 68.94 154 ASP A N 1
ATOM 1288 C CA . ASP A 1 154 ? -6.849 5.352 -7.772 1.00 68.94 154 ASP A CA 1
ATOM 1289 C C . ASP A 1 154 ? -7.863 6.482 -8.009 1.00 68.94 154 ASP A C 1
ATOM 1291 O O . ASP A 1 154 ? -7.855 7.487 -7.300 1.00 68.94 154 ASP A O 1
ATOM 1295 N N . VAL A 1 155 ? -8.699 6.375 -9.054 1.00 78.75 155 VAL A N 1
ATOM 1296 C CA . VAL A 1 155 ? -9.761 7.371 -9.280 1.00 78.75 155 VAL A CA 1
ATOM 1297 C C . VAL A 1 155 ? -10.724 7.333 -8.125 1.00 78.75 155 VAL A C 1
ATOM 1299 O O . VAL A 1 155 ? -11.354 6.310 -7.852 1.00 78.75 155 VAL A O 1
ATOM 1302 N N . VAL A 1 156 ? -10.920 8.495 -7.531 1.00 86.81 156 VAL A N 1
ATOM 1303 C CA . VAL A 1 156 ? -12.036 8.733 -6.647 1.00 86.81 156 VAL A CA 1
ATOM 1304 C C . VAL A 1 156 ? -12.931 9.820 -7.207 1.00 86.81 156 VAL A C 1
ATOM 1306 O O . VAL A 1 156 ? -12.491 10.760 -7.871 1.00 86.81 156 VAL A O 1
ATOM 1309 N N . GLU A 1 157 ? -14.214 9.648 -6.936 1.00 88.94 157 GLU A N 1
ATOM 1310 C CA . GLU A 1 157 ? -15.275 10.539 -7.372 1.00 88.94 157 GLU A CA 1
ATOM 1311 C C . GLU A 1 157 ? -15.701 11.435 -6.206 1.00 88.94 157 GLU A C 1
ATOM 1313 O O . GLU A 1 157 ? -15.852 10.970 -5.069 1.00 88.94 157 GLU A O 1
ATOM 1318 N N . MET A 1 158 ? -15.947 12.711 -6.489 1.00 89.12 158 MET A N 1
ATOM 1319 C CA . MET A 1 158 ? -16.785 13.548 -5.638 1.00 89.12 158 MET A CA 1
ATOM 1320 C C . MET A 1 158 ? -18.248 13.361 -6.036 1.00 89.12 158 MET A C 1
ATOM 1322 O O . MET A 1 158 ? -18.706 13.854 -7.064 1.00 89.12 158 MET A O 1
ATOM 1326 N N . HIS A 1 159 ? -18.981 12.628 -5.206 1.00 88.50 159 HIS A N 1
ATOM 1327 C CA . HIS A 1 159 ? -20.387 12.327 -5.421 1.00 88.50 159 HIS A CA 1
ATOM 1328 C C . HIS A 1 159 ? -21.271 13.494 -4.964 1.00 88.50 159 HIS A C 1
ATOM 1330 O O . HIS A 1 159 ? -21.194 13.917 -3.810 1.00 88.50 159 HIS A O 1
ATOM 1336 N N . ILE A 1 160 ? -22.158 13.968 -5.838 1.00 86.62 160 ILE A N 1
ATOM 1337 C CA . ILE A 1 160 ? -23.107 15.052 -5.550 1.00 86.62 160 ILE A CA 1
ATOM 1338 C C . ILE A 1 160 ? -24.514 14.440 -5.435 1.00 86.62 160 ILE A C 1
ATOM 1340 O O . ILE A 1 160 ? -25.110 14.078 -6.456 1.00 86.62 160 ILE A O 1
ATOM 1344 N N . PRO A 1 161 ? -25.065 14.268 -4.217 1.00 74.12 161 PRO A N 1
ATOM 1345 C CA . PRO A 1 161 ? -26.408 13.739 -4.029 1.00 74.12 161 PRO A CA 1
ATOM 1346 C C . PRO A 1 161 ? -27.436 14.689 -4.660 1.00 74.12 161 PRO A C 1
ATOM 1348 O O . PRO A 1 161 ? -27.489 15.855 -4.289 1.00 74.12 161 PRO A O 1
ATOM 1351 N N . ARG A 1 162 ? -28.294 14.174 -5.553 1.00 66.56 162 ARG A N 1
ATOM 1352 C CA . ARG A 1 162 ? -29.378 14.918 -6.238 1.00 66.56 162 ARG A CA 1
ATOM 1353 C C . ARG A 1 162 ? -28.945 15.942 -7.300 1.00 66.56 162 ARG A C 1
ATOM 1355 O O . ARG A 1 162 ? -29.653 16.920 -7.514 1.00 66.56 162 ARG A O 1
ATOM 1362 N N . SER A 1 163 ? -27.848 15.714 -8.020 1.00 57.78 163 SER A N 1
ATOM 1363 C CA . SER A 1 163 ? -27.675 16.415 -9.301 1.00 57.78 163 SER A CA 1
ATOM 1364 C C . SER A 1 163 ? -28.619 15.800 -10.348 1.00 57.78 163 SER A C 1
ATOM 1366 O O . SER A 1 163 ? -28.473 14.645 -10.731 1.00 57.78 163 SER A O 1
ATOM 1368 N N . GLU A 1 164 ? -29.628 16.554 -10.791 1.00 50.91 164 GLU A N 1
ATOM 1369 C CA . GLU A 1 164 ? -30.470 16.174 -11.944 1.00 50.91 164 GLU A CA 1
ATOM 1370 C C . GLU A 1 164 ? -29.671 16.221 -13.262 1.00 50.91 164 GLU A C 1
ATOM 1372 O O . GLU A 1 164 ? -30.028 15.572 -14.243 1.00 50.91 164 GLU A O 1
ATOM 1377 N N . ASN A 1 165 ? -28.532 16.922 -13.257 1.00 52.22 165 ASN A N 1
ATOM 1378 C CA . ASN A 1 165 ? -27.592 17.005 -14.366 1.00 52.22 165 ASN A CA 1
ATOM 1379 C C . ASN A 1 165 ? -26.422 16.032 -14.167 1.00 52.22 165 ASN A C 1
ATOM 1381 O O . ASN A 1 165 ? -25.448 16.346 -13.484 1.00 52.22 165 ASN A O 1
ATOM 1385 N N . ASN A 1 166 ? -26.485 14.889 -14.854 1.00 55.22 166 ASN A N 1
ATOM 1386 C CA . ASN A 1 166 ? -25.423 13.872 -14.984 1.00 55.22 166 ASN A CA 1
ATOM 1387 C C . ASN A 1 166 ? -24.123 14.362 -15.675 1.00 55.22 166 ASN A C 1
ATOM 1389 O O . ASN A 1 166 ? -23.284 13.545 -16.061 1.00 55.22 166 ASN A O 1
ATOM 1393 N N . ASP A 1 167 ? -23.949 15.670 -15.870 1.00 61.97 167 ASP A N 1
ATOM 1394 C CA . ASP A 1 167 ? -22.947 16.226 -16.788 1.00 61.97 167 ASP A CA 1
ATOM 1395 C C . ASP A 1 167 ? -21.630 16.633 -16.112 1.00 61.97 167 ASP A C 1
ATOM 1397 O O . ASP A 1 167 ? -20.638 16.912 -16.785 1.00 61.97 167 ASP A O 1
ATOM 1401 N N . VAL A 1 168 ? -21.575 16.640 -14.775 1.00 72.50 168 VAL A N 1
ATOM 1402 C CA . VAL A 1 168 ? -20.356 16.989 -14.032 1.00 72.50 168 VAL A CA 1
ATOM 1403 C C . VAL A 1 168 ? -19.730 15.734 -13.429 1.00 72.50 168 VAL A C 1
ATOM 1405 O O . VAL A 1 168 ? -20.203 15.206 -12.427 1.00 72.50 168 VAL A O 1
ATOM 1408 N N . ARG A 1 169 ? -18.624 15.268 -14.020 1.00 78.25 169 ARG A N 1
ATOM 1409 C CA . ARG A 1 169 ? -17.808 14.169 -13.477 1.00 78.25 169 ARG A CA 1
ATOM 1410 C C . ARG A 1 169 ? -16.574 14.708 -12.759 1.00 78.25 169 ARG A C 1
ATOM 1412 O O . ARG A 1 169 ? -15.563 15.019 -13.389 1.00 78.25 169 ARG A O 1
ATOM 1419 N N . LEU A 1 170 ? -16.642 14.776 -11.433 1.00 86.31 170 LEU A N 1
ATOM 1420 C CA . LEU A 1 170 ? -15.537 15.201 -10.567 1.00 86.31 170 LEU A CA 1
ATOM 1421 C C . LEU A 1 170 ? -14.674 14.004 -10.154 1.00 86.31 170 LEU A C 1
ATOM 1423 O O . LEU A 1 170 ? -14.688 13.559 -9.007 1.00 86.31 170 LEU A O 1
ATOM 1427 N N . ASN A 1 171 ? -13.944 13.466 -11.131 1.00 87.38 171 ASN A N 1
ATOM 1428 C CA . ASN A 1 171 ? -13.015 12.358 -10.938 1.00 87.38 171 ASN A CA 1
ATOM 1429 C C . ASN A 1 171 ? -11.580 12.877 -10.835 1.00 87.38 171 ASN A C 1
ATOM 1431 O O . ASN A 1 171 ? -11.111 13.634 -11.696 1.00 87.38 171 ASN A O 1
ATOM 1435 N N . ARG A 1 172 ? -10.867 12.437 -9.798 1.00 84.69 172 ARG A N 1
ATOM 1436 C CA . ARG A 1 172 ? -9.459 12.773 -9.559 1.00 84.69 172 ARG A CA 1
ATOM 1437 C C . ARG A 1 172 ? -8.699 11.560 -9.053 1.00 84.69 172 ARG A C 1
ATOM 1439 O O . ARG A 1 172 ? -9.281 10.670 -8.442 1.00 84.69 172 ARG A O 1
ATOM 1446 N N . ASP A 1 173 ? -7.394 11.533 -9.307 1.00 85.62 173 ASP A N 1
ATOM 1447 C CA . ASP A 1 173 ? -6.500 10.607 -8.611 1.00 85.62 173 ASP A CA 1
ATOM 1448 C C . ASP A 1 173 ? -6.578 10.870 -7.101 1.00 85.62 173 ASP A C 1
ATOM 1450 O O . ASP A 1 173 ? -6.581 12.029 -6.683 1.00 85.62 173 ASP A O 1
ATOM 1454 N N . LEU A 1 174 ? -6.640 9.812 -6.292 1.00 86.75 174 LEU A N 1
ATOM 1455 C CA . LEU A 1 174 ? -6.791 9.883 -4.839 1.00 86.75 174 LEU A CA 1
ATOM 1456 C C . LEU A 1 174 ? -5.784 10.833 -4.180 1.00 86.75 174 LEU A C 1
ATOM 1458 O O . LEU A 1 174 ? -6.156 11.560 -3.263 1.00 86.75 174 LEU A O 1
ATOM 1462 N N . SER A 1 175 ? -4.532 10.865 -4.646 1.00 83.38 175 SER A N 1
ATOM 1463 C CA . SER A 1 175 ? -3.508 11.737 -4.060 1.00 83.38 175 SER A CA 1
ATOM 1464 C C . SER A 1 175 ? -3.819 13.224 -4.249 1.00 83.38 175 SER A C 1
ATOM 1466 O O . SER A 1 175 ? -3.623 14.013 -3.328 1.00 83.38 175 SER A O 1
ATOM 1468 N N . ILE A 1 176 ? -4.370 13.591 -5.408 1.00 85.94 176 ILE A N 1
ATOM 1469 C CA . ILE A 1 176 ? -4.809 14.956 -5.724 1.00 85.94 176 ILE A CA 1
ATOM 1470 C C . ILE A 1 176 ? -6.135 15.248 -5.016 1.00 85.94 176 ILE A C 1
ATOM 1472 O O . ILE A 1 176 ? -6.301 16.296 -4.396 1.00 85.94 176 ILE A O 1
ATOM 1476 N N . ALA A 1 177 ? -7.060 14.286 -5.047 1.00 89.31 177 ALA A N 1
ATOM 1477 C CA . ALA A 1 177 ? -8.377 14.403 -4.440 1.00 89.31 177 ALA A CA 1
ATOM 1478 C C . ALA A 1 177 ? -8.308 14.646 -2.926 1.00 89.31 177 ALA A C 1
ATOM 1480 O O . ALA A 1 177 ? -9.143 15.364 -2.397 1.00 89.31 177 ALA A O 1
ATOM 1481 N N . ILE A 1 178 ? -7.317 14.100 -2.213 1.00 90.06 178 ILE A N 1
ATOM 1482 C CA . ILE A 1 178 ? -7.138 14.389 -0.780 1.00 90.06 178 ILE A CA 1
ATOM 1483 C C . ILE A 1 178 ? -6.927 15.890 -0.533 1.00 90.06 178 ILE A C 1
ATOM 1485 O O . ILE A 1 178 ? -7.455 16.407 0.445 1.00 90.06 178 ILE A O 1
ATOM 1489 N N . GLY A 1 179 ? -6.201 16.591 -1.409 1.00 90.19 179 GLY A N 1
ATOM 1490 C CA . GLY A 1 179 ? -6.008 18.039 -1.302 1.00 90.19 179 GLY A CA 1
ATOM 1491 C C . GLY A 1 179 ? -7.205 18.844 -1.812 1.00 90.19 179 GLY A C 1
ATOM 1492 O O . GLY A 1 179 ? -7.636 19.792 -1.161 1.00 90.19 179 GLY A O 1
ATOM 1493 N N . GLU A 1 180 ? -7.770 18.459 -2.958 1.00 90.00 180 GLU A N 1
ATOM 1494 C CA . GLU A 1 180 ? -8.852 19.218 -3.605 1.00 90.00 180 GLU A CA 1
ATOM 1495 C C . GLU A 1 180 ? -10.221 18.989 -2.956 1.00 90.00 180 GLU A C 1
ATOM 1497 O O . GLU A 1 180 ? -11.041 19.900 -2.892 1.00 90.00 180 GLU A O 1
ATOM 1502 N N . TYR A 1 181 ? -10.496 17.766 -2.503 1.00 93.31 181 TYR A N 1
ATOM 1503 C CA . TYR A 1 181 ? -11.821 17.309 -2.072 1.00 93.31 181 TYR A CA 1
ATOM 1504 C C . TYR A 1 181 ? -11.912 17.096 -0.558 1.00 93.31 181 TYR A C 1
ATOM 1506 O O . TYR A 1 181 ? -12.914 16.557 -0.082 1.00 93.31 181 TYR A O 1
ATOM 1514 N N . ALA A 1 182 ? -10.910 17.524 0.216 1.00 91.44 182 ALA A N 1
ATOM 1515 C CA . ALA A 1 182 ? -10.985 17.518 1.675 1.00 91.44 182 ALA A CA 1
ATOM 1516 C C . ALA A 1 182 ? -12.284 18.194 2.171 1.00 91.44 182 ALA A C 1
ATOM 1518 O O . ALA A 1 182 ? -12.755 19.144 1.544 1.00 91.44 182 ALA A O 1
ATOM 1519 N N . PRO A 1 183 ? -12.894 17.724 3.275 1.00 92.50 183 PRO A N 1
ATOM 1520 C CA . PRO A 1 183 ? -14.094 18.358 3.820 1.00 92.50 183 PRO A CA 1
ATOM 1521 C C . PRO A 1 183 ? -13.872 19.855 4.085 1.00 92.50 183 PRO A C 1
ATOM 1523 O O . PRO A 1 183 ? -12.875 20.229 4.701 1.00 92.50 183 PRO A O 1
ATOM 1526 N N . GLY A 1 184 ? -14.799 20.695 3.623 1.00 91.75 184 GLY A N 1
ATOM 1527 C CA . GLY A 1 184 ? -14.695 22.158 3.647 1.00 91.75 184 GLY A CA 1
ATOM 1528 C C . GLY A 1 184 ? -14.083 22.781 2.386 1.00 91.75 184 GLY A C 1
ATOM 1529 O O . GLY A 1 184 ? -14.196 23.991 2.200 1.00 91.75 184 GLY A O 1
ATOM 1530 N N . SER A 1 185 ? -13.478 21.990 1.492 1.00 92.69 185 SER A N 1
ATOM 1531 C CA . SER A 1 185 ? -12.998 22.489 0.199 1.00 92.69 185 SER A CA 1
ATOM 1532 C C . SER A 1 185 ? -14.154 22.790 -0.757 1.00 92.69 185 SER A C 1
ATOM 1534 O O . SER A 1 185 ? -15.170 22.092 -0.768 1.00 92.69 185 SER A O 1
ATOM 1536 N N . GLN A 1 186 ? -13.972 23.808 -1.600 1.00 92.44 186 GLN A N 1
ATOM 1537 C CA . GLN A 1 186 ? -14.929 24.217 -2.629 1.00 92.44 186 GLN A CA 1
ATOM 1538 C C . GLN A 1 186 ? -14.361 23.991 -4.029 1.00 92.44 186 GLN A C 1
ATOM 1540 O O . GLN A 1 186 ? -13.213 24.330 -4.311 1.00 92.44 186 GLN A O 1
ATOM 1545 N N . ILE A 1 187 ? -15.181 23.414 -4.904 1.00 90.19 187 ILE A N 1
ATOM 1546 C CA . ILE A 1 187 ? -14.808 23.038 -6.264 1.00 90.19 187 ILE A CA 1
ATOM 1547 C C . ILE A 1 187 ? -15.745 23.757 -7.224 1.00 90.19 187 ILE A C 1
ATOM 1549 O O . ILE A 1 187 ? -16.963 23.654 -7.100 1.00 90.19 187 ILE A O 1
ATOM 1553 N N . VAL A 1 188 ? -15.182 24.455 -8.207 1.00 89.06 188 VAL A N 1
ATOM 1554 C CA . VAL A 1 188 ? -15.962 25.108 -9.263 1.00 89.06 188 VAL A CA 1
ATOM 1555 C C . VAL A 1 188 ? -16.011 24.201 -10.488 1.00 89.06 188 VAL A C 1
ATOM 1557 O O . VAL A 1 188 ? -14.968 23.861 -11.045 1.00 89.06 188 VAL A O 1
ATOM 1560 N N . ALA A 1 189 ? -17.209 23.817 -10.929 1.00 85.50 189 ALA A N 1
ATOM 1561 C CA . ALA A 1 189 ? -17.394 23.040 -12.153 1.00 85.50 189 ALA A CA 1
ATOM 1562 C C . ALA A 1 189 ? -18.733 23.363 -12.830 1.00 85.50 189 ALA A C 1
ATOM 1564 O O . ALA A 1 189 ? -19.761 23.489 -12.167 1.00 85.50 189 ALA A O 1
ATOM 1565 N N . ASN A 1 190 ? -18.716 23.511 -14.159 1.00 83.56 190 ASN A N 1
ATOM 1566 C CA . ASN A 1 190 ? -19.864 23.943 -14.971 1.00 83.56 190 ASN A CA 1
ATOM 1567 C C . ASN A 1 190 ? -20.588 25.183 -14.406 1.00 83.56 190 ASN A C 1
ATOM 1569 O O . ASN A 1 190 ? -21.812 25.251 -14.408 1.00 83.56 190 ASN A O 1
ATOM 1573 N N . GLY A 1 191 ? -19.828 26.155 -13.892 1.00 84.19 191 GLY A N 1
ATOM 1574 C CA . GLY A 1 191 ? -20.372 27.399 -13.331 1.00 84.19 191 GLY A CA 1
ATOM 1575 C C . GLY A 1 191 ? -20.994 27.276 -11.935 1.00 84.19 191 GLY A C 1
ATOM 1576 O O . GLY A 1 191 ? -21.395 28.292 -11.377 1.00 84.19 191 GLY A O 1
ATOM 1577 N N . ASN A 1 192 ? -21.027 26.076 -11.348 1.00 85.56 192 ASN A N 1
ATOM 1578 C CA . ASN A 1 192 ? -21.522 25.833 -9.994 1.00 85.56 192 ASN A CA 1
ATOM 1579 C C . ASN A 1 192 ? -20.365 25.652 -9.006 1.00 85.56 192 ASN A C 1
ATOM 1581 O O . ASN A 1 192 ? -19.285 25.190 -9.381 1.00 85.56 192 ASN A O 1
ATOM 1585 N N . ILE A 1 193 ? -20.618 25.982 -7.739 1.00 89.44 193 ILE A N 1
ATOM 1586 C CA . ILE A 1 193 ? -19.714 25.720 -6.616 1.00 89.44 193 ILE A CA 1
ATOM 1587 C C . ILE A 1 193 ? -20.254 24.512 -5.854 1.00 89.44 193 ILE A C 1
ATOM 1589 O O . ILE A 1 193 ? -21.400 24.533 -5.414 1.00 89.44 193 ILE A O 1
ATOM 1593 N N . TYR A 1 194 ? -19.417 23.494 -5.687 1.00 90.25 194 TYR A N 1
ATOM 1594 C CA . TYR A 1 194 ? -19.704 22.306 -4.890 1.00 90.25 194 TYR A CA 1
ATOM 1595 C C . TYR A 1 194 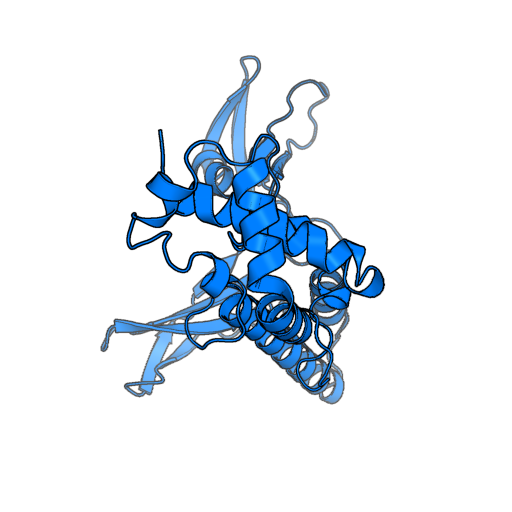? -18.833 22.322 -3.643 1.00 90.25 194 TYR A C 1
ATOM 1597 O O . TYR A 1 194 ? -17.612 22.464 -3.738 1.00 90.25 194 TYR A O 1
ATOM 1605 N N . GLU A 1 195 ? -19.443 22.168 -2.475 1.00 92.56 195 GLU A N 1
ATOM 1606 C CA . GLU A 1 195 ? -18.715 22.136 -1.207 1.00 92.56 195 GLU A CA 1
ATOM 1607 C C . GLU A 1 195 ? -18.563 20.692 -0.734 1.00 92.56 195 GLU A C 1
ATOM 1609 O O . GLU A 1 195 ? -19.555 19.986 -0.535 1.00 92.56 195 GLU A O 1
ATOM 1614 N N . SER A 1 196 ? -17.325 20.244 -0.522 1.00 93.88 196 SER A N 1
ATOM 1615 C CA . SER A 1 196 ? -17.056 18.927 0.050 1.00 93.88 196 SER A CA 1
ATOM 1616 C C . SER A 1 196 ? -17.551 18.863 1.493 1.00 93.88 196 SER A C 1
ATOM 1618 O O . SER A 1 196 ? -17.106 19.610 2.361 1.00 93.88 196 SER A O 1
ATOM 1620 N N . THR A 1 197 ? -18.448 17.926 1.774 1.00 92.94 197 THR A N 1
ATOM 1621 C CA . THR A 1 197 ? -19.056 17.743 3.102 1.00 92.94 197 THR A CA 1
ATOM 1622 C C . THR A 1 197 ? -18.451 16.575 3.873 1.00 92.94 197 THR A C 1
ATOM 1624 O O . THR A 1 197 ? -18.628 16.474 5.086 1.00 92.94 197 THR A O 1
ATOM 1627 N N . GLY A 1 198 ? -17.733 15.671 3.200 1.00 92.44 198 GLY A N 1
ATOM 1628 C CA . GLY A 1 198 ? -17.191 14.487 3.854 1.00 92.44 198 GLY A CA 1
ATOM 1629 C C . GLY A 1 198 ? -16.649 13.418 2.913 1.00 92.44 198 GLY A C 1
ATOM 1630 O O . GLY A 1 198 ? -16.709 13.519 1.689 1.00 92.44 198 GLY A O 1
ATOM 1631 N N . VAL A 1 199 ? -16.154 12.339 3.518 1.00 93.38 199 VAL A N 1
ATOM 1632 C CA . VAL A 1 199 ? -15.743 11.120 2.811 1.00 93.38 199 VAL A CA 1
ATOM 1633 C C . VAL A 1 199 ? -16.972 10.264 2.506 1.00 93.38 199 VAL A C 1
ATOM 1635 O O . VAL A 1 199 ? -17.808 10.013 3.381 1.00 93.38 199 VAL A O 1
ATOM 1638 N N . ARG A 1 200 ? -17.069 9.767 1.273 1.00 90.94 200 ARG A N 1
ATOM 1639 C CA . ARG A 1 200 ? -18.162 8.905 0.825 1.00 90.94 200 ARG A CA 1
ATOM 1640 C C . ARG A 1 200 ? -18.068 7.533 1.489 1.00 90.94 200 ARG A C 1
ATOM 1642 O O . ARG A 1 200 ? -17.017 6.894 1.521 1.00 90.94 200 ARG A O 1
ATOM 1649 N N . LYS A 1 201 ? -19.210 7.043 1.972 1.00 89.38 201 LYS A N 1
ATOM 1650 C CA . LYS A 1 201 ? -19.379 5.667 2.451 1.00 89.38 201 LYS A CA 1
ATOM 1651 C C . LYS A 1 201 ? -20.258 4.901 1.472 1.00 89.38 201 LYS A C 1
ATOM 1653 O O . LYS A 1 201 ? -21.314 5.389 1.080 1.00 89.38 201 LYS A O 1
ATOM 1658 N N . VAL A 1 202 ? -19.838 3.694 1.104 1.00 85.75 202 VAL A N 1
ATOM 1659 C CA . VAL A 1 202 ? -20.613 2.800 0.234 1.00 85.75 202 VAL A CA 1
ATOM 1660 C C . VAL A 1 202 ? -21.197 1.690 1.095 1.00 85.75 202 VAL A C 1
ATOM 1662 O O . VAL A 1 202 ? -20.479 1.038 1.854 1.00 85.75 202 VAL A O 1
ATOM 1665 N N . LYS A 1 203 ? -22.513 1.472 1.002 1.00 84.62 203 LYS A N 1
ATOM 1666 C CA . LYS A 1 203 ? -23.194 0.419 1.765 1.00 84.62 203 LYS A CA 1
ATOM 1667 C C . LYS A 1 203 ? -22.546 -0.935 1.467 1.00 84.62 203 LYS A C 1
ATOM 1669 O O . LYS A 1 203 ? -22.330 -1.281 0.312 1.00 84.62 203 LYS A O 1
ATOM 1674 N N . GLY A 1 204 ? -22.242 -1.695 2.515 1.00 81.00 204 GLY A N 1
ATOM 1675 C CA . GLY A 1 204 ? -21.566 -2.984 2.375 1.00 81.00 204 GLY A CA 1
ATOM 1676 C C . GLY A 1 204 ? -20.044 -2.888 2.244 1.00 81.00 204 GLY A C 1
ATOM 1677 O O . GLY A 1 204 ? -19.393 -3.925 2.266 1.00 81.00 204 GLY A O 1
ATOM 1678 N N . PHE A 1 205 ? -19.437 -1.701 2.240 1.00 82.31 205 PHE A N 1
ATOM 1679 C CA . PHE A 1 205 ? -17.982 -1.555 2.238 1.00 82.31 205 PHE A CA 1
ATOM 1680 C C . PHE A 1 205 ? -17.499 -0.717 3.424 1.00 82.31 205 PHE A C 1
ATOM 1682 O O . PHE A 1 205 ? -18.065 0.324 3.741 1.00 82.31 205 PHE A O 1
ATOM 1689 N N . GLU A 1 206 ? -16.426 -1.168 4.075 1.00 87.12 206 GLU A N 1
ATOM 1690 C CA . GLU A 1 206 ? -15.769 -0.418 5.152 1.00 87.12 206 GLU A CA 1
ATOM 1691 C C . GLU A 1 206 ? -14.616 0.400 4.576 1.00 87.12 206 GLU A C 1
ATOM 1693 O O . GLU A 1 206 ? -13.825 -0.130 3.800 1.00 87.12 206 GLU A O 1
ATOM 1698 N N . LEU A 1 207 ? -14.480 1.678 4.931 1.00 88.75 207 LEU A N 1
ATOM 1699 C CA . LEU A 1 207 ? -13.312 2.463 4.515 1.00 88.75 207 LEU A CA 1
ATOM 1700 C C . LEU A 1 207 ? -12.035 1.863 5.129 1.00 88.75 207 LEU A C 1
ATOM 1702 O O . LEU A 1 207 ? -12.076 1.447 6.286 1.00 88.75 207 LEU A O 1
ATOM 1706 N N . PRO A 1 208 ? -10.908 1.796 4.396 1.00 89.31 208 PRO A N 1
ATOM 1707 C CA . PRO A 1 208 ? -9.631 1.453 5.009 1.00 89.31 208 PRO A CA 1
ATOM 1708 C C . PRO A 1 208 ? -9.285 2.476 6.100 1.00 89.31 208 PRO A C 1
ATOM 1710 O O . PRO A 1 208 ? -9.341 3.687 5.868 1.00 89.31 208 PRO A O 1
ATOM 1713 N N . THR A 1 209 ? -8.943 1.984 7.287 1.00 93.00 209 THR A N 1
ATOM 1714 C CA . THR A 1 209 ? -8.620 2.805 8.459 1.00 93.00 209 THR A CA 1
ATOM 1715 C C . THR A 1 209 ? -7.273 2.419 9.035 1.00 93.00 209 THR A C 1
ATOM 1717 O O . THR A 1 209 ? -6.878 1.259 8.973 1.00 93.00 209 THR A O 1
ATOM 1720 N N . LEU A 1 210 ? -6.589 3.391 9.618 1.00 93.88 210 LEU A N 1
ATOM 1721 C CA . LEU A 1 210 ? -5.345 3.221 10.358 1.00 93.88 210 LEU A CA 1
ATOM 1722 C C . LEU A 1 210 ? -5.513 3.933 11.696 1.00 93.88 210 LEU A C 1
ATOM 1724 O O . LEU A 1 210 ? -6.120 5.004 11.744 1.00 93.88 210 LEU A O 1
ATOM 1728 N N . PHE A 1 211 ? -4.987 3.358 12.765 1.00 95.38 211 PHE A N 1
ATOM 1729 C CA . PHE A 1 211 ? -4.916 4.003 14.067 1.00 95.38 211 PHE A CA 1
ATOM 1730 C C . PHE A 1 211 ? -3.458 4.152 14.458 1.00 95.38 211 PHE A C 1
ATOM 1732 O O . PHE A 1 211 ? -2.671 3.214 14.325 1.00 95.38 211 PHE A O 1
ATOM 1739 N N . TYR A 1 212 ? -3.099 5.343 14.910 1.00 95.88 212 TYR A N 1
ATOM 1740 C CA . TYR A 1 212 ? -1.726 5.692 15.240 1.00 95.88 212 TYR A CA 1
ATOM 1741 C C . TYR A 1 212 ? -1.684 6.582 16.474 1.00 95.88 212 TYR A C 1
ATOM 1743 O O . TYR A 1 212 ? -2.694 7.173 16.861 1.00 95.88 212 TYR A O 1
ATOM 1751 N N . TYR A 1 213 ? -0.508 6.707 17.073 1.00 96.12 213 TYR A N 1
ATOM 1752 C CA . TYR A 1 213 ? -0.242 7.710 18.095 1.00 96.12 213 TYR A CA 1
ATOM 1753 C C . TYR A 1 213 ? 1.069 8.439 17.794 1.00 96.12 213 TYR A C 1
ATOM 1755 O O . TYR A 1 213 ? 1.930 7.926 17.080 1.00 96.12 213 TYR A O 1
ATOM 1763 N N . GLU A 1 214 ? 1.217 9.633 18.359 1.00 96.44 214 GLU A N 1
ATOM 1764 C CA . GLU A 1 214 ? 2.490 10.349 18.449 1.00 96.44 214 GLU A CA 1
ATOM 1765 C C . GLU A 1 214 ? 2.710 10.705 19.918 1.00 96.44 214 GLU A C 1
ATOM 1767 O O . GLU A 1 214 ? 1.917 11.439 20.512 1.00 96.44 214 GLU A O 1
ATOM 1772 N N . CYS A 1 215 ? 3.743 10.133 20.535 1.00 95.69 215 CYS A N 1
ATOM 1773 C CA . CYS A 1 215 ? 3.997 10.329 21.956 1.00 95.69 215 CYS A CA 1
ATOM 1774 C C . CYS A 1 215 ? 4.404 11.778 22.236 1.00 95.69 215 CYS A C 1
ATOM 1776 O O . CYS A 1 215 ? 5.374 12.283 21.675 1.00 95.69 215 CYS A O 1
ATOM 1778 N N . ASN A 1 216 ? 3.717 12.440 23.166 1.00 93.75 216 ASN A N 1
ATOM 1779 C CA . ASN A 1 216 ? 4.032 13.827 23.513 1.00 93.75 216 ASN A CA 1
ATOM 1780 C C . ASN A 1 216 ? 5.410 13.992 24.174 1.00 93.75 216 ASN A C 1
ATOM 1782 O O . ASN A 1 216 ? 6.005 15.060 24.041 1.00 93.75 216 ASN A O 1
ATOM 1786 N N . GLU A 1 217 ? 5.905 12.951 24.844 1.00 95.00 217 GLU A N 1
ATOM 1787 C CA . GLU A 1 217 ? 7.156 12.970 25.605 1.00 95.00 217 GLU A CA 1
ATOM 1788 C C . GLU A 1 217 ? 8.369 12.608 24.741 1.00 95.00 217 GLU A C 1
ATOM 1790 O O . GLU A 1 217 ? 9.264 13.428 24.561 1.00 95.00 217 GLU A O 1
ATOM 1795 N N . CYS A 1 218 ? 8.389 11.405 24.158 1.00 95.56 218 CYS A N 1
ATOM 1796 C CA . CYS A 1 218 ? 9.537 10.920 23.382 1.00 95.56 218 CYS A CA 1
ATOM 1797 C C . CYS A 1 218 ? 9.397 11.102 21.863 1.00 95.56 218 CYS A C 1
ATOM 1799 O O . CYS A 1 218 ? 10.303 10.723 21.126 1.00 95.56 218 CYS A O 1
ATOM 1801 N N . LYS A 1 219 ? 8.267 11.642 21.380 1.00 95.31 219 LYS A N 1
ATOM 1802 C CA . LYS A 1 219 ? 7.971 11.839 19.945 1.00 95.31 219 LYS A CA 1
ATOM 1803 C C . LYS A 1 219 ? 7.971 10.564 19.102 1.00 95.31 219 LYS A C 1
ATOM 1805 O O . LYS A 1 219 ? 7.952 10.637 17.877 1.00 95.31 219 LYS A O 1
ATOM 1810 N N . ASN A 1 220 ? 7.920 9.393 19.742 1.00 95.44 220 ASN A N 1
ATOM 1811 C CA . ASN A 1 220 ? 7.737 8.135 19.034 1.00 95.44 220 ASN A CA 1
ATOM 1812 C C . ASN A 1 220 ? 6.375 8.122 18.330 1.00 95.44 220 ASN A C 1
ATOM 1814 O O . ASN A 1 220 ? 5.340 8.321 18.972 1.00 95.44 220 ASN A O 1
ATOM 1818 N N . TYR A 1 221 ? 6.401 7.864 17.027 1.00 95.44 221 TYR A N 1
ATOM 1819 C CA . TYR A 1 221 ? 5.226 7.690 16.185 1.00 95.44 221 TYR A CA 1
ATOM 1820 C C . TYR A 1 221 ? 5.086 6.217 15.821 1.00 95.44 221 TYR A C 1
ATOM 1822 O O . TYR A 1 221 ? 6.048 5.597 15.367 1.00 95.44 221 TYR A O 1
ATOM 1830 N N . GLU A 1 222 ? 3.885 5.670 15.971 1.00 94.38 222 GLU A N 1
ATOM 1831 C CA . GLU A 1 222 ? 3.622 4.278 15.619 1.00 94.38 222 GLU A CA 1
ATOM 1832 C C . GLU A 1 222 ? 2.186 4.094 15.124 1.00 94.38 222 GLU A C 1
ATOM 1834 O O . GLU A 1 222 ? 1.237 4.659 15.675 1.00 94.38 222 GLU A O 1
ATOM 1839 N N . VAL A 1 223 ? 2.029 3.278 14.078 1.00 93.00 223 VAL A N 1
ATOM 1840 C CA . VAL A 1 223 ? 0.729 2.761 13.641 1.00 93.00 223 VAL A CA 1
ATOM 1841 C C . VAL A 1 223 ? 0.463 1.484 14.430 1.00 93.00 223 VAL A C 1
ATOM 1843 O O . VAL A 1 223 ? 1.151 0.490 14.236 1.00 93.00 223 VAL A O 1
ATOM 1846 N N . ILE A 1 224 ? -0.536 1.520 15.306 1.00 93.25 224 ILE A N 1
ATOM 1847 C CA . ILE A 1 224 ? -0.824 0.441 16.264 1.00 93.25 224 ILE A CA 1
ATOM 1848 C C . ILE A 1 224 ? -1.904 -0.524 15.786 1.00 93.25 224 ILE A C 1
ATOM 1850 O O . ILE A 1 224 ? -2.051 -1.611 16.334 1.00 93.25 224 ILE A O 1
ATOM 1854 N N . GLU A 1 225 ? -2.711 -0.105 14.815 1.00 91.19 225 GLU A N 1
ATOM 1855 C CA . GLU A 1 225 ? -3.777 -0.933 14.272 1.00 91.19 225 GLU A CA 1
ATOM 1856 C C . GLU A 1 225 ? -4.076 -0.524 12.831 1.00 91.19 225 GLU A C 1
ATOM 1858 O O . GLU A 1 225 ? -4.269 0.660 12.519 1.00 91.19 225 GLU A O 1
ATOM 1863 N N . ARG A 1 226 ? -4.149 -1.513 11.943 1.00 91.50 226 ARG A N 1
ATOM 1864 C CA . ARG A 1 226 ? -4.278 -1.300 10.506 1.00 91.50 226 ARG A CA 1
ATOM 1865 C C . ARG A 1 226 ? -5.437 -2.109 9.950 1.00 91.50 226 ARG A C 1
ATOM 1867 O O . ARG A 1 226 ? -5.584 -3.297 10.177 1.00 91.50 226 ARG A O 1
ATOM 1874 N N . LEU A 1 227 ? -6.301 -1.432 9.198 1.00 89.94 227 LEU A N 1
ATOM 1875 C CA . LEU A 1 227 ? -7.469 -1.991 8.512 1.00 89.94 227 LEU A CA 1
ATOM 1876 C C . LEU A 1 227 ? -8.536 -2.619 9.423 1.00 89.94 227 LEU A C 1
ATOM 1878 O O . LEU A 1 227 ? -9.561 -3.048 8.898 1.00 89.94 227 LEU A O 1
ATOM 1882 N N . ASN A 1 228 ? -8.371 -2.611 10.750 1.00 90.19 228 ASN A N 1
ATOM 1883 C CA . ASN A 1 228 ? -9.380 -3.078 11.695 1.00 90.19 228 ASN A CA 1
ATOM 1884 C C . ASN A 1 228 ? -10.582 -2.112 11.754 1.00 90.19 228 ASN A C 1
ATOM 1886 O O . ASN A 1 228 ? -10.467 -1.008 12.297 1.00 90.19 228 ASN A O 1
ATOM 1890 N N . PRO A 1 229 ? -11.767 -2.507 11.249 1.00 85.38 229 PRO A N 1
ATOM 1891 C CA . PRO A 1 229 ? -12.944 -1.641 11.244 1.00 85.38 229 PRO A CA 1
ATOM 1892 C C . PRO A 1 229 ? -13.620 -1.528 12.622 1.00 85.38 229 PRO A C 1
ATOM 1894 O O . PRO A 1 229 ? -14.497 -0.679 12.799 1.00 85.38 229 PRO A O 1
ATOM 1897 N N . ASN A 1 230 ? -13.247 -2.385 13.577 1.00 87.44 230 ASN A N 1
ATOM 1898 C CA . ASN A 1 230 ? -13.871 -2.493 14.896 1.00 87.44 230 ASN A CA 1
ATOM 1899 C C . ASN A 1 230 ? -13.023 -1.870 16.018 1.00 87.44 230 ASN A C 1
ATOM 1901 O O . ASN A 1 230 ? -13.486 -1.806 17.155 1.00 87.44 230 ASN A O 1
ATOM 1905 N N . TYR A 1 231 ? -11.809 -1.398 15.724 1.00 89.06 231 TYR A N 1
ATOM 1906 C CA . TYR A 1 231 ? -10.945 -0.794 16.734 1.00 89.06 231 TYR A CA 1
ATOM 1907 C C . TYR A 1 231 ? -11.540 0.511 17.280 1.00 89.06 231 TYR A C 1
ATOM 1909 O O . TYR A 1 231 ? -11.966 1.392 16.525 1.00 89.06 231 TYR A O 1
ATOM 1917 N N . ASN A 1 232 ? -11.583 0.623 18.607 1.00 88.62 232 ASN A N 1
ATOM 1918 C CA . ASN A 1 232 ? -12.293 1.686 19.321 1.00 88.62 232 ASN A CA 1
ATOM 1919 C C . ASN A 1 232 ? -11.560 2.197 20.575 1.00 88.62 232 ASN A C 1
ATOM 1921 O O . ASN A 1 232 ? -12.174 2.871 21.399 1.00 88.62 232 ASN A O 1
ATOM 1925 N N . LYS A 1 233 ? -10.267 1.889 20.740 1.00 90.31 233 LYS A N 1
ATOM 1926 C CA . LYS A 1 233 ? -9.476 2.426 21.854 1.00 90.31 233 LYS A CA 1
ATOM 1927 C C . LYS A 1 233 ? -8.986 3.834 21.526 1.00 90.31 233 LYS A C 1
ATOM 1929 O O . LYS A 1 233 ? -8.472 4.071 20.434 1.00 90.31 233 LYS A O 1
ATOM 1934 N N . PHE A 1 234 ? -9.121 4.741 22.491 1.00 92.62 234 PHE A N 1
ATOM 1935 C CA . PHE A 1 234 ? -8.745 6.153 22.352 1.00 92.62 234 PHE A CA 1
ATOM 1936 C C . PHE A 1 234 ? -7.395 6.496 22.989 1.00 92.62 234 PHE A C 1
ATOM 1938 O O . PHE A 1 234 ? -6.880 7.585 22.754 1.00 92.62 234 PHE A O 1
ATOM 1945 N N . THR A 1 235 ? -6.814 5.579 23.763 1.00 93.75 235 THR A N 1
ATOM 1946 C CA . THR A 1 235 ? -5.485 5.729 24.362 1.00 93.75 235 THR A CA 1
ATOM 1947 C C . THR A 1 235 ? -4.633 4.486 24.121 1.00 93.75 235 THR A C 1
ATOM 1949 O O . THR A 1 235 ? -5.147 3.383 23.893 1.00 93.75 235 THR A O 1
ATOM 1952 N N . HIS A 1 236 ? -3.317 4.681 24.116 1.00 94.12 236 HIS A N 1
ATOM 1953 C CA . HIS A 1 236 ? -2.314 3.633 23.976 1.00 94.12 236 HIS A CA 1
ATOM 1954 C C . HIS A 1 236 ? -1.077 3.987 24.808 1.00 94.12 236 HIS A C 1
ATOM 1956 O O . HIS A 1 236 ? -0.706 5.157 24.898 1.00 94.12 236 HIS A O 1
ATOM 1962 N N . GLN A 1 237 ? -0.442 2.991 25.423 1.00 95.44 237 GLN A N 1
ATOM 1963 C CA . GLN A 1 237 ? 0.823 3.186 26.134 1.00 95.44 237 GLN A CA 1
ATOM 1964 C C . GLN A 1 237 ? 1.970 3.188 25.130 1.00 95.44 237 GLN A C 1
ATOM 1966 O O . GLN A 1 237 ? 2.105 2.246 24.357 1.00 95.44 237 GLN A O 1
ATOM 1971 N N . CYS A 1 238 ? 2.791 4.235 25.138 1.00 95.06 238 CYS A N 1
ATOM 1972 C CA . CYS A 1 238 ? 3.916 4.349 24.221 1.00 95.06 238 CYS A CA 1
ATOM 1973 C C . CYS A 1 238 ? 4.869 3.154 24.371 1.00 95.06 238 CYS A C 1
ATOM 1975 O O . CYS A 1 238 ? 5.376 2.902 25.463 1.00 95.06 238 CYS A O 1
ATOM 1977 N N . SER A 1 239 ? 5.174 2.473 23.267 1.00 94.44 239 SER A N 1
ATOM 1978 C CA . SER A 1 239 ? 6.083 1.319 23.229 1.00 94.44 239 SER A CA 1
ATOM 1979 C C . SER A 1 239 ? 7.518 1.629 23.685 1.00 94.44 239 SER A C 1
ATOM 1981 O O . SER A 1 239 ? 8.227 0.720 24.109 1.00 94.44 239 SER A O 1
ATOM 1983 N N . GLN A 1 240 ? 7.942 2.898 23.637 1.00 95.00 240 GLN A N 1
ATOM 1984 C CA . GLN A 1 240 ? 9.296 3.333 24.011 1.00 95.00 240 GLN A CA 1
ATOM 1985 C C . GLN A 1 240 ? 9.416 3.831 25.458 1.00 95.00 240 GLN A C 1
ATOM 1987 O O . GLN A 1 240 ? 10.340 3.435 26.161 1.00 95.00 240 GLN A O 1
ATOM 1992 N N . CYS A 1 241 ? 8.511 4.705 25.915 1.00 95.38 241 CYS A N 1
ATOM 1993 C CA . CYS A 1 241 ? 8.602 5.321 27.250 1.00 95.38 241 CYS A CA 1
ATOM 1994 C C . CYS A 1 241 ? 7.462 4.941 28.207 1.00 95.38 241 CYS A C 1
ATOM 1996 O O . CYS A 1 241 ? 7.482 5.340 29.365 1.00 95.38 241 CYS A O 1
ATOM 1998 N N . GLY A 1 242 ? 6.456 4.189 27.750 1.00 94.19 242 GLY A N 1
ATOM 1999 C CA . GLY A 1 242 ? 5.304 3.771 28.557 1.00 94.19 242 GLY A CA 1
ATOM 2000 C C . GLY A 1 242 ? 4.223 4.838 28.761 1.00 94.19 242 GLY A C 1
ATOM 2001 O O . GLY A 1 242 ? 3.141 4.515 29.249 1.00 94.19 242 GLY A O 1
ATOM 2002 N N . GLN A 1 243 ? 4.471 6.087 28.356 1.00 94.94 243 GLN A N 1
ATOM 2003 C CA . GLN A 1 243 ? 3.533 7.194 28.540 1.00 94.94 243 GLN A CA 1
ATOM 2004 C C . GLN A 1 243 ? 2.209 6.960 27.803 1.00 94.94 243 GLN A C 1
ATOM 2006 O O . GLN A 1 243 ? 2.186 6.615 26.616 1.00 94.94 243 GLN A O 1
ATOM 2011 N N . GLU A 1 244 ? 1.093 7.205 28.489 1.00 95.62 244 GLU A N 1
ATOM 2012 C CA . GLU A 1 244 ? -0.230 7.122 27.878 1.00 95.62 244 GLU A CA 1
ATOM 2013 C C . GLU A 1 244 ? -0.430 8.258 26.868 1.00 95.62 244 GLU A C 1
ATOM 2015 O O . GLU A 1 244 ? -0.243 9.440 27.167 1.00 95.62 244 GLU A O 1
ATOM 2020 N N . THR A 1 245 ? -0.782 7.882 25.641 1.00 95.25 245 THR A N 1
ATOM 2021 C CA . THR A 1 245 ? -0.871 8.781 24.492 1.00 95.25 245 THR A CA 1
ATOM 2022 C C . THR A 1 245 ? -2.243 8.647 23.824 1.00 95.25 245 THR A C 1
ATOM 2024 O O . THR A 1 245 ? -2.756 7.526 23.719 1.00 95.25 245 THR A O 1
ATOM 2027 N N . PRO A 1 246 ? -2.862 9.751 23.359 1.00 95.31 246 PRO A N 1
ATOM 2028 C CA . PRO A 1 246 ? -4.086 9.677 22.571 1.00 95.31 246 PRO A CA 1
ATOM 2029 C C . PRO A 1 246 ? -3.860 8.940 21.246 1.00 95.31 246 PRO A C 1
ATOM 2031 O O . PRO A 1 246 ? -2.841 9.113 20.576 1.00 95.31 246 PRO A O 1
ATOM 2034 N N . VAL A 1 247 ? -4.850 8.142 20.858 1.00 96.12 247 VAL A N 1
ATOM 2035 C CA . VAL A 1 247 ? -4.883 7.431 19.580 1.00 96.12 247 VAL A CA 1
ATOM 2036 C C . VAL A 1 247 ? -5.702 8.228 18.577 1.00 96.12 247 VAL A C 1
ATOM 2038 O O . VAL A 1 247 ? -6.856 8.586 18.822 1.00 96.12 247 VAL A O 1
ATOM 2041 N N . TYR A 1 248 ? -5.121 8.439 17.406 1.00 94.88 248 TYR A N 1
ATOM 2042 C CA . TYR A 1 248 ? -5.742 9.108 16.278 1.00 94.88 248 TYR A CA 1
ATOM 2043 C C . TYR A 1 248 ? -6.181 8.092 15.233 1.00 94.88 248 TYR A C 1
ATOM 2045 O O . TYR A 1 248 ? -5.508 7.094 14.975 1.00 94.88 248 TYR A O 1
ATOM 2053 N N . LYS A 1 249 ? -7.324 8.365 14.603 1.00 94.31 249 LYS A N 1
ATOM 2054 C CA . LYS A 1 249 ? -7.869 7.561 13.510 1.00 94.31 249 LYS A CA 1
ATOM 2055 C C . LYS A 1 249 ? -7.643 8.272 12.182 1.00 94.31 249 LYS A C 1
ATOM 2057 O O . LYS A 1 249 ? -8.152 9.369 11.976 1.00 94.31 249 LYS A O 1
ATOM 2062 N N . MET A 1 250 ? -6.977 7.599 11.253 1.00 93.19 250 MET A N 1
ATOM 2063 C CA . MET A 1 250 ? -6.838 8.014 9.862 1.00 93.19 250 MET A CA 1
ATOM 2064 C C . MET A 1 250 ? -7.742 7.169 8.962 1.00 93.19 250 MET A C 1
ATOM 2066 O O . MET A 1 250 ? -7.858 5.952 9.121 1.00 93.19 250 MET A O 1
ATOM 2070 N N . ILE A 1 251 ? -8.398 7.823 8.006 1.00 91.62 251 ILE A N 1
ATOM 2071 C CA . ILE A 1 251 ? -9.288 7.195 7.025 1.00 91.62 251 ILE A CA 1
ATOM 2072 C C . ILE A 1 251 ? -8.675 7.395 5.644 1.00 91.62 251 ILE A C 1
ATOM 2074 O O . ILE A 1 251 ? -8.352 8.521 5.277 1.00 91.62 251 ILE A O 1
ATOM 2078 N N . ILE A 1 252 ? -8.566 6.323 4.860 1.00 90.50 252 ILE A N 1
ATOM 2079 C CA . ILE A 1 252 ? -8.194 6.416 3.446 1.00 90.50 252 ILE A CA 1
ATOM 2080 C C . ILE A 1 252 ? -9.492 6.550 2.636 1.00 90.50 252 ILE A C 1
ATOM 2082 O O . ILE A 1 252 ? -10.299 5.613 2.652 1.00 90.50 252 ILE A O 1
ATOM 2086 N N . PRO A 1 253 ? -9.736 7.666 1.921 1.00 91.12 253 PRO A N 1
ATOM 2087 C CA . PRO A 1 253 ? -11.002 7.911 1.231 1.00 91.12 253 PRO A CA 1
ATOM 2088 C C . PRO A 1 253 ? -11.102 7.138 -0.098 1.00 91.12 253 PRO A C 1
ATOM 2090 O O . PRO A 1 253 ? -11.374 7.708 -1.147 1.00 91.12 253 PRO A O 1
ATOM 2093 N N . LYS A 1 254 ? -10.921 5.807 -0.058 1.00 87.38 254 LYS A N 1
ATOM 2094 C CA . LYS A 1 254 ? -10.876 4.912 -1.236 1.00 87.38 254 LYS A CA 1
ATOM 2095 C C . LYS A 1 254 ? -12.174 4.901 -2.056 1.00 87.38 254 LYS A C 1
ATOM 2097 O O . LYS A 1 254 ? -12.165 4.488 -3.206 1.00 87.38 254 LYS A O 1
ATOM 2102 N N . PHE A 1 255 ? -13.289 5.341 -1.474 1.00 88.31 255 PHE A N 1
ATOM 2103 C CA . PHE A 1 255 ? -14.579 5.441 -2.166 1.00 88.31 255 PHE A CA 1
ATOM 2104 C C . PHE A 1 255 ? -14.932 6.869 -2.593 1.00 88.31 255 PHE A C 1
ATOM 2106 O O . PHE A 1 255 ? -16.028 7.095 -3.100 1.00 88.31 255 PHE A O 1
ATOM 2113 N N . GLY A 1 256 ? -14.019 7.817 -2.391 1.00 91.25 256 GLY A N 1
ATOM 2114 C CA . GLY A 1 256 ? -14.191 9.219 -2.736 1.00 91.25 256 GLY A CA 1
ATOM 2115 C C . GLY A 1 256 ? -14.907 10.048 -1.690 1.00 91.25 256 GLY A C 1
ATOM 2116 O O . GLY A 1 256 ? -14.881 9.746 -0.495 1.00 91.25 256 GLY A O 1
ATOM 2117 N N . PHE A 1 257 ? -15.501 11.137 -2.155 1.00 93.94 257 PHE A N 1
ATOM 2118 C CA . PHE A 1 257 ? -15.991 12.237 -1.332 1.00 93.94 257 PHE A CA 1
ATOM 2119 C C . PHE A 1 257 ? -17.456 12.512 -1.646 1.00 93.94 257 PHE A C 1
ATOM 2121 O O . PHE A 1 257 ? -17.996 12.009 -2.631 1.00 93.94 257 PHE A O 1
ATOM 2128 N N . THR A 1 258 ? -18.120 13.278 -0.792 1.00 92.38 258 THR A N 1
ATOM 2129 C CA . THR A 1 258 ? -19.491 13.727 -1.025 1.00 92.38 258 THR A CA 1
ATOM 2130 C C . THR A 1 258 ? -19.560 15.237 -0.919 1.00 92.38 258 THR A C 1
ATOM 2132 O O . THR A 1 258 ? -19.005 15.818 0.012 1.00 92.38 258 THR A O 1
ATOM 2135 N N . ALA A 1 259 ? -20.250 15.868 -1.858 1.00 90.31 259 ALA A N 1
ATOM 2136 C CA . ALA A 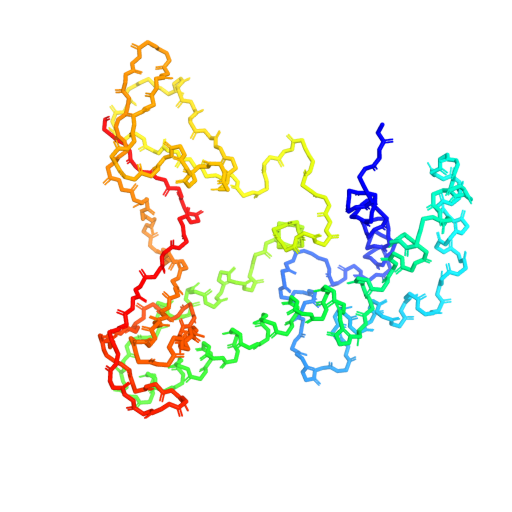1 259 ? -20.436 17.310 -1.882 1.00 90.31 259 ALA A CA 1
ATOM 2137 C C . ALA A 1 259 ? -21.915 17.683 -1.798 1.00 90.31 259 ALA A C 1
ATOM 2139 O O . ALA A 1 259 ? -22.781 16.820 -1.957 1.00 90.31 259 ALA A O 1
ATOM 2140 N N . ARG A 1 260 ? -22.180 18.953 -1.516 1.00 86.25 260 ARG A N 1
ATOM 2141 C CA . ARG A 1 260 ? -23.496 19.583 -1.618 1.00 86.25 260 ARG A CA 1
ATOM 2142 C C . ARG A 1 260 ? -23.438 20.772 -2.565 1.00 86.25 260 ARG A C 1
ATOM 2144 O O . ARG A 1 260 ? -22.322 21.320 -2.728 1.00 86.25 260 ARG A O 1
#

pLDDT: mean 88.13, std 9.41, range [48.97, 96.44]

=== Feature glossary ===
A reading guide for the features in this record.

Start from the sequence.

  · Sequence gives the chain of amino acids in standard one-letter code (A=alanine, C=cysteine, …, Y=tyrosine), read N→C. It is the only feature that is directly encoded by the gene; all structural features are derived from the folded form of this sequence.

Fold it, and you get atomic coordinates and the backbone conformation that goes with them.

  · The mmCIF table is the protein's shape written out atom by atom. For each backbone N, Cα, C, and carbonyl O, it records an (x, y, z) coordinate triple in Å plus the residue type, chain letter, and residue number.

  · Backbone dihedral angles. Every residue except chain termini has a φ (preceding-C → N → Cα → C) and a ψ (N → Cα → C → next-N). They are reported in degrees following the IUPAC sign convention. Secondary structure is essentially a statement about which (φ, ψ) basin each residue occupies.

  · DSSP 8-state secondary structure assigns each residue one of H (α-helix), G (3₁₀-helix), I (π-helix), E (extended β-strand), B (isolated β-bridge), T (hydrogen-bonded turn), S (bend), or '-' (coil). The assignment is computed from backbone hydrogen-bond geometry via the Kabsch–Sander algorithm.

  · P-SEA three-state annotation labels each residue as helix, strand, or coil based purely on the geometry of the Cα trace. It serves as a fallback when the full backbone (and thus DSSP) is unavailable.

Summarize the fold with a handful of shape descriptors and a per-residue structural alphabet.

  · Radius of gyration (Rg) is the root-mean-square distance of Cα atoms from their centroid — a single number for overall size and compactness. A globular domain of N residues has Rg ≈ 2.2·N^0.38 Å; an extended or disordered chain has a much larger Rg. The Cα contact count is the number of residue pairs whose Cα atoms are within 8 Å and are more than four positions apart in sequence — a standard proxy for tertiary packing density. The bounding box is the smallest axis-aligned box enclosing all Cα atoms.

  · Foldseek's 3Di representation compresses backbone geometry into a per-residue letter drawn from a learned twenty-state alphabet. It captures the tertiary interaction pattern around each residue — which residues are packed against it in space, regardless of where they are in sequence.

  · Accessible surface area quantifies burial. A residue with SASA near zero is packed into the hydrophobic core; one with SASA >100 Å² sits on the surface. Computed here via the Shrake–Rupley numerical algorithm with a 1.4 Å probe.

Ask how reliable the model is.

  · For AlphaFold models, the B-factor field carries pLDDT — the model's own estimate of local accuracy on a 0–100 scale. Regions with pLDDT<50 should be treated as essentially unmodeled; they often correspond to intrinsically disordered segments.

  · For experimental (PDB) structures, the B-factor (temperature factor) quantifies the positional spread of each atom in the crystal — a combination of thermal vibration and static disorder — in units of Å². High B-factors mark flexible loops or poorly resolved regions; low B-factors mark the rigid, well-ordered core.

  · PAE(i, j) answers: if I align the predicted and true structures on residue i, how far off (in Å) do I expect residue j to be? A block-diagonal PAE matrix with low values on the blocks and high values off-diagonal is the signature of a multi-domain protein with confidently predicted domains but uncertain inter-domain orientation.

Place it in context: what it resembles, what it is annotated as, and how it looks.

  · Structural nearest neighbors (via Foldseek easy-search vs the PDB). Reported per hit: target PDB id, E-value, and alignment TM-score. A TM-score above ~0.5 is the conventional threshold for 'same fold'.

  · Functional annotations link the protein to curated databases. InterPro entries identify conserved domains and families by matching the sequence against member-database signatures (Pfam, PROSITE, CDD, …). Gene Ontology (GO) terms describe molecular function, biological process, and cellular component in a controlled vocabulary. CATH place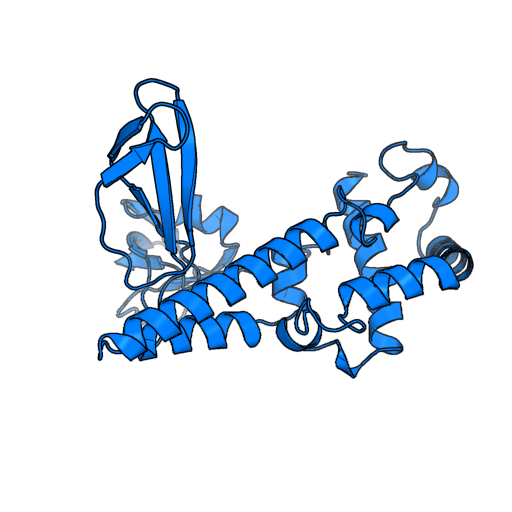s the structure in a hierarchical fold classification (Class/Architecture/Topology/Homologous-superfamily). The organism is the source species.

  · Plot images: a contact map (which residues are close in 3D, as an N×N binary image), a Ramachandran scatter (backbone torsion angles, revealing secondary-structure composition at a glance), and — for AlphaFold structures — a PAE heatmap (pairwise prediction confidence).

  · Structure images are PyMOL renders from six orthogonal camera directions. Cartoon representation draws helices as coils and strands as arrows; sticks shows the backbone as bonds; surface shows the solvent-excluded envelope. Rainbow coloring maps sequence position to hue (blue→red, N→C); chain coloring assigns a distinct color per polypeptide.